Protein AF-A0A9W7YP38-F1 (afdb_monomer)

Structure (mmCIF, N/CA/C/O backbone):
data_AF-A0A9W7YP38-F1
#
_entry.id   AF-A0A9W7YP38-F1
#
loop_
_atom_site.group_PDB
_atom_site.id
_atom_site.type_symbol
_atom_site.label_atom_id
_atom_site.label_alt_id
_atom_site.label_comp_id
_atom_site.label_asym_id
_atom_site.label_entity_id
_atom_site.label_seq_id
_atom_site.pdbx_PDB_ins_code
_atom_site.Cartn_x
_atom_site.Cartn_y
_atom_site.Cartn_z
_atom_site.occupancy
_atom_site.B_iso_or_equiv
_atom_site.auth_seq_id
_atom_site.auth_comp_id
_atom_site.auth_asym_id
_atom_site.auth_atom_id
_atom_site.pdbx_PDB_model_num
ATOM 1 N N . MET A 1 1 ? -0.017 17.697 -4.644 1.00 53.50 1 MET A N 1
ATOM 2 C CA . MET A 1 1 ? 0.127 16.715 -3.541 1.00 53.50 1 MET A CA 1
ATOM 3 C C . MET A 1 1 ? 1.544 16.811 -2.995 1.00 53.50 1 MET A C 1
ATOM 5 O O . MET A 1 1 ? 2.458 16.957 -3.793 1.00 53.50 1 MET A O 1
ATOM 9 N N . SER A 1 2 ? 1.727 16.790 -1.671 1.00 65.62 2 SER A N 1
ATOM 10 C CA . SER A 1 2 ? 3.058 16.851 -1.047 1.00 65.62 2 SER A CA 1
ATOM 11 C C . SER A 1 2 ? 3.783 15.511 -1.181 1.00 65.62 2 SER A C 1
ATOM 13 O O . SER A 1 2 ? 3.231 14.495 -0.760 1.00 65.62 2 SER A O 1
ATOM 15 N N . VAL A 1 3 ? 5.005 15.527 -1.729 1.00 67.31 3 VAL A N 1
ATOM 16 C CA . VAL A 1 3 ? 5.912 14.358 -1.791 1.00 67.31 3 VAL A CA 1
ATOM 17 C C . VAL A 1 3 ? 6.633 14.126 -0.457 1.00 67.31 3 VAL A C 1
ATOM 19 O O . VAL A 1 3 ? 7.186 13.055 -0.196 1.00 67.31 3 VAL A O 1
ATOM 22 N N . PHE A 1 4 ? 6.613 15.135 0.416 1.00 81.75 4 PHE A N 1
ATOM 23 C CA . PHE A 1 4 ? 7.343 15.103 1.669 1.00 81.75 4 PHE A CA 1
ATOM 24 C C . PHE A 1 4 ? 6.713 14.117 2.662 1.00 81.75 4 PHE A C 1
ATOM 26 O O . PHE A 1 4 ? 5.484 14.115 2.823 1.00 81.75 4 PHE A O 1
ATOM 33 N N . PRO A 1 5 ? 7.542 13.303 3.341 1.00 87.81 5 PRO A N 1
ATOM 34 C CA . PRO A 1 5 ? 7.073 12.427 4.400 1.00 87.81 5 PRO A CA 1
ATOM 35 C C . PRO A 1 5 ? 6.420 13.229 5.532 1.00 87.81 5 PRO A C 1
ATOM 37 O O . PRO A 1 5 ? 6.928 14.267 5.955 1.00 87.81 5 PRO A O 1
ATOM 40 N N . GLN A 1 6 ? 5.305 12.725 6.044 1.00 92.50 6 GLN A N 1
ATOM 41 C CA .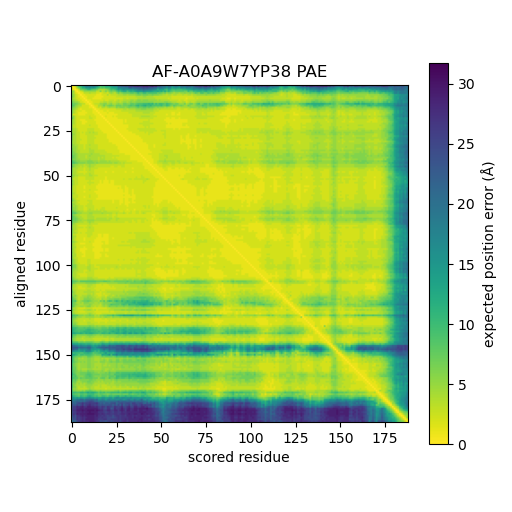 GLN A 1 6 ? 4.600 13.240 7.212 1.00 92.50 6 GLN A CA 1
ATOM 42 C C . GLN A 1 6 ? 4.423 12.129 8.248 1.00 92.50 6 GLN A C 1
ATOM 44 O O . GLN A 1 6 ? 4.306 10.962 7.867 1.00 92.50 6 GLN A O 1
ATOM 49 N N . PRO A 1 7 ? 4.368 12.454 9.551 1.00 93.88 7 PRO A N 1
ATOM 50 C CA . PRO A 1 7 ? 4.126 11.453 10.579 1.00 93.88 7 PRO A CA 1
ATOM 51 C C . PRO A 1 7 ? 2.742 10.812 10.394 1.00 93.88 7 PRO A C 1
ATOM 53 O O . PRO A 1 7 ? 1.713 11.494 10.408 1.00 93.88 7 PRO A O 1
ATOM 56 N N . TYR A 1 8 ? 2.713 9.485 10.252 1.00 95.06 8 TYR A N 1
ATOM 57 C CA . TYR A 1 8 ? 1.471 8.707 10.222 1.00 95.06 8 TYR A CA 1
ATOM 58 C C . TYR A 1 8 ? 0.753 8.793 11.576 1.00 95.06 8 TYR A C 1
ATOM 60 O O . TYR A 1 8 ? -0.428 9.137 11.641 1.00 95.06 8 TYR A O 1
ATOM 68 N N . ILE A 1 9 ? 1.505 8.569 12.658 1.00 92.31 9 ILE A N 1
ATOM 69 C CA . ILE A 1 9 ? 1.085 8.789 14.044 1.00 92.31 9 ILE A CA 1
ATOM 70 C C . ILE A 1 9 ? 1.857 10.008 14.575 1.00 92.31 9 ILE A C 1
ATOM 72 O O . ILE A 1 9 ? 3.092 9.987 14.539 1.00 92.31 9 ILE A O 1
ATOM 76 N N . PRO A 1 10 ? 1.181 11.064 15.070 1.00 88.69 10 PRO A N 1
ATOM 77 C CA . PRO A 1 10 ? 1.857 12.223 15.648 1.00 88.69 10 PRO A CA 1
ATOM 78 C C . PRO A 1 10 ? 2.849 11.822 16.749 1.00 88.69 10 PRO A C 1
ATOM 80 O O . PRO A 1 10 ? 2.502 11.077 17.663 1.00 88.69 10 PRO A O 1
ATOM 83 N N . GLY A 1 11 ? 4.090 12.306 16.655 1.00 86.62 11 GLY A N 1
ATOM 84 C CA . GLY A 1 11 ? 5.155 12.016 17.624 1.00 86.62 11 GLY A CA 1
ATOM 85 C C . GLY A 1 11 ? 5.850 10.656 17.463 1.00 86.62 11 GLY A C 1
ATOM 86 O O . GLY A 1 11 ? 6.801 10.388 18.193 1.00 86.62 11 GLY A O 1
ATOM 87 N N . ALA A 1 12 ? 5.429 9.813 16.516 1.00 91.00 12 ALA A N 1
ATOM 88 C CA . ALA A 1 12 ? 6.110 8.560 16.191 1.00 91.00 12 ALA A CA 1
ATOM 89 C C . ALA A 1 12 ? 7.092 8.728 15.018 1.00 91.00 12 ALA A C 1
ATOM 91 O O . ALA A 1 12 ? 6.967 9.635 14.199 1.00 91.00 12 ALA A O 1
ATOM 92 N N . SER A 1 13 ? 8.040 7.796 14.889 1.00 92.44 13 SER A N 1
ATOM 93 C CA . SER A 1 13 ? 8.989 7.739 13.765 1.00 92.44 13 SER A CA 1
ATOM 94 C C . SER A 1 13 ? 8.397 7.153 12.476 1.00 92.44 13 SER A C 1
ATOM 96 O O . SER A 1 13 ? 9.081 7.090 11.457 1.00 92.44 13 SER A O 1
ATOM 98 N N . THR A 1 14 ? 7.131 6.734 12.486 1.00 94.19 14 THR A N 1
ATOM 99 C CA . THR A 1 14 ? 6.425 6.226 11.303 1.00 94.19 14 THR A CA 1
ATOM 100 C C . THR A 1 14 ? 6.041 7.380 10.384 1.00 94.19 14 THR A C 1
ATOM 102 O O . THR A 1 14 ? 5.170 8.175 10.746 1.00 94.19 14 THR A O 1
ATOM 105 N N . HIS A 1 15 ? 6.639 7.448 9.198 1.00 95.19 15 HIS A N 1
ATOM 106 C CA . HIS A 1 15 ? 6.349 8.486 8.211 1.00 95.19 15 HIS A CA 1
ATOM 107 C C . HIS A 1 15 ? 5.751 7.894 6.937 1.00 95.19 15 HIS A C 1
ATOM 109 O O . HIS A 1 15 ? 6.110 6.792 6.528 1.00 95.19 15 HIS A O 1
ATOM 115 N N . VAL A 1 16 ? 4.845 8.640 6.311 1.00 96.25 16 VAL A N 1
ATOM 116 C CA . VAL A 1 16 ? 4.152 8.280 5.068 1.00 96.25 16 VAL A CA 1
ATOM 117 C C . VAL A 1 16 ? 4.086 9.469 4.123 1.00 96.25 16 VAL A C 1
ATOM 119 O O . VAL A 1 16 ? 4.247 10.614 4.539 1.00 96.25 16 VAL A O 1
ATOM 122 N N . HIS A 1 17 ? 3.823 9.211 2.849 1.00 95.81 17 HIS A N 1
ATOM 123 C CA . HIS A 1 17 ? 3.665 10.254 1.847 1.00 95.81 17 HIS A CA 1
ATOM 124 C C . HIS A 1 17 ? 2.464 11.151 2.175 1.00 95.81 17 HIS A C 1
ATOM 126 O O . HIS A 1 17 ? 1.315 10.695 2.156 1.00 95.81 17 HIS A O 1
ATOM 132 N N . GLY A 1 18 ? 2.723 12.436 2.451 1.00 94.25 18 GLY A N 1
ATOM 133 C CA . GLY A 1 18 ? 1.710 13.375 2.944 1.00 94.25 18 GLY A CA 1
ATOM 134 C C . GLY A 1 18 ? 0.488 13.473 2.033 1.00 94.25 18 GLY A C 1
ATOM 135 O O . GLY A 1 18 ? -0.638 13.374 2.501 1.00 94.25 18 GLY A O 1
ATOM 136 N N . GLY A 1 19 ? 0.689 13.526 0.711 1.00 94.38 19 GLY A N 1
ATOM 137 C CA . GLY A 1 19 ? -0.432 13.575 -0.232 1.00 94.38 19 GLY A CA 1
ATOM 138 C C . GLY A 1 19 ? -1.359 12.352 -0.194 1.00 94.38 19 GLY A C 1
ATOM 139 O O . GLY A 1 19 ? -2.553 12.506 -0.427 1.00 94.38 19 GLY A O 1
ATOM 140 N N . PHE A 1 20 ? -0.838 11.156 0.111 1.00 96.50 20 PHE A N 1
ATOM 141 C CA . PHE A 1 20 ? -1.679 9.955 0.222 1.00 96.50 20 PHE A CA 1
ATOM 142 C C . PHE A 1 20 ? -2.402 9.939 1.570 1.00 96.50 20 PHE A C 1
ATOM 144 O O . PHE A 1 20 ? -3.577 9.589 1.643 1.00 96.50 20 PHE A O 1
ATOM 151 N N . LEU A 1 21 ? -1.709 10.363 2.631 1.00 96.19 21 LEU A N 1
ATOM 152 C CA . LEU A 1 21 ? -2.280 10.477 3.967 1.00 96.19 21 LEU A CA 1
ATOM 153 C C . LEU A 1 21 ? -3.433 11.485 4.013 1.00 96.19 21 LEU A C 1
ATOM 155 O O . LEU A 1 21 ? -4.484 11.170 4.563 1.00 96.19 21 LEU A O 1
ATOM 159 N N . ASP A 1 22 ? -3.253 12.660 3.410 1.00 95.75 22 ASP A N 1
ATOM 160 C CA . ASP A 1 22 ? -4.279 13.703 3.331 1.00 95.75 22 ASP A CA 1
ATOM 161 C C . ASP A 1 22 ? -5.513 13.210 2.565 1.00 95.75 22 ASP A C 1
ATOM 163 O O . ASP A 1 22 ? -6.642 13.404 3.018 1.00 95.75 22 ASP A O 1
ATOM 167 N N . ALA A 1 23 ? -5.305 12.516 1.439 1.00 95.88 23 ALA A N 1
ATOM 168 C CA . ALA A 1 23 ? -6.391 11.951 0.642 1.00 95.88 23 ALA A CA 1
ATOM 169 C C . ALA A 1 23 ? -7.214 10.925 1.436 1.00 95.88 23 ALA A C 1
ATOM 171 O O . ALA A 1 23 ? -8.442 11.001 1.447 1.00 95.88 23 ALA A O 1
ATOM 172 N N . VAL A 1 24 ? -6.550 10.007 2.149 1.00 96.94 24 VAL A N 1
ATOM 173 C CA . VAL A 1 24 ? -7.228 9.008 2.988 1.00 96.94 24 VAL A CA 1
ATOM 174 C C . VAL A 1 24 ? -7.952 9.673 4.154 1.00 96.94 24 VAL A C 1
ATOM 1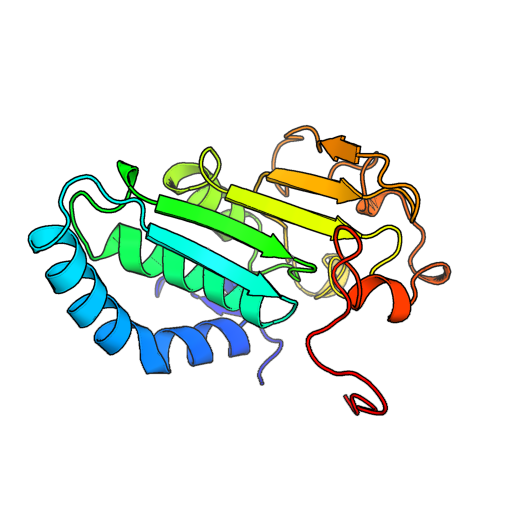76 O O . VAL A 1 24 ? -9.140 9.425 4.351 1.00 96.94 24 VAL A O 1
ATOM 179 N N . ARG A 1 25 ? -7.284 10.560 4.901 1.00 94.88 25 ARG A N 1
ATOM 180 C CA . ARG A 1 25 ? -7.888 11.261 6.047 1.00 94.88 25 ARG A CA 1
ATOM 181 C C . ARG A 1 25 ? -9.113 12.083 5.658 1.00 94.88 25 ARG A C 1
ATOM 183 O O . ARG A 1 25 ? -10.028 12.193 6.464 1.00 94.88 25 ARG A O 1
ATOM 190 N N . GLY A 1 26 ? -9.157 12.613 4.436 1.00 96.69 26 GLY A N 1
ATOM 191 C CA . GLY A 1 26 ? -10.305 13.362 3.929 1.00 96.69 26 GLY A CA 1
ATOM 192 C C . GLY A 1 26 ? -11.594 12.544 3.788 1.00 96.69 26 GLY A C 1
ATOM 193 O O . GLY A 1 26 ? -12.668 13.135 3.723 1.00 96.69 26 GLY A O 1
ATOM 194 N N . VAL A 1 27 ? -11.512 11.208 3.744 1.00 96.38 27 VAL A N 1
ATOM 195 C CA . VAL A 1 27 ? -12.679 10.333 3.521 1.00 96.38 27 VAL A CA 1
ATOM 196 C C . VAL A 1 27 ? -12.840 9.227 4.563 1.00 96.38 27 VAL A C 1
ATOM 198 O O . VAL A 1 27 ? -13.890 8.591 4.608 1.00 96.38 27 VAL A O 1
ATOM 201 N N . ILE A 1 28 ? -11.828 8.976 5.398 1.00 96.62 28 ILE A N 1
ATOM 202 C CA . ILE A 1 28 ? -11.758 7.757 6.213 1.00 96.62 28 ILE A CA 1
ATOM 203 C C . ILE A 1 28 ? -12.916 7.602 7.201 1.00 96.62 28 ILE A C 1
ATOM 205 O O . ILE A 1 28 ? -13.389 6.487 7.384 1.00 96.62 28 ILE A O 1
ATOM 209 N N . ASP A 1 29 ? -13.422 8.696 7.773 1.00 97.62 29 ASP A N 1
ATOM 210 C CA . ASP A 1 29 ? -14.537 8.646 8.726 1.00 97.62 29 ASP A CA 1
ATOM 211 C C . ASP A 1 29 ? -15.852 8.232 8.034 1.00 97.62 29 ASP A C 1
ATOM 213 O O . ASP A 1 29 ? -16.638 7.461 8.584 1.00 97.62 29 ASP A O 1
ATOM 217 N N . LEU A 1 30 ? -16.063 8.671 6.786 1.00 97.62 30 LEU A N 1
ATOM 218 C CA . LEU A 1 30 ? -17.202 8.238 5.970 1.00 97.62 30 LEU A CA 1
ATOM 219 C C . LEU A 1 30 ? -17.083 6.751 5.610 1.00 97.62 30 LEU A C 1
ATOM 221 O O . LEU A 1 30 ? -18.064 6.011 5.689 1.00 97.62 30 LEU A O 1
ATOM 225 N N . VAL A 1 31 ? -15.881 6.301 5.235 1.00 97.12 31 VAL A N 1
ATOM 226 C CA . VAL A 1 31 ? -15.637 4.883 4.936 1.00 97.12 31 VAL A CA 1
ATOM 227 C C . VAL A 1 31 ? -15.837 4.033 6.193 1.00 97.12 31 VAL A C 1
ATOM 229 O O . VAL A 1 31 ? -16.485 2.993 6.107 1.00 97.12 31 VAL A O 1
ATOM 232 N N . GLN A 1 32 ? -15.351 4.483 7.355 1.00 97.44 32 GLN A N 1
ATOM 233 C CA . GLN A 1 32 ? -15.539 3.806 8.639 1.00 97.44 32 GLN A CA 1
ATOM 234 C C . GLN A 1 32 ? -17.022 3.572 8.924 1.00 97.44 32 GLN A C 1
ATOM 236 O O . GLN A 1 32 ? -17.419 2.428 9.134 1.00 97.44 32 GLN A O 1
ATOM 241 N N . HIS A 1 33 ? -17.833 4.632 8.856 1.00 97.38 33 HIS A N 1
ATOM 242 C CA . HIS A 1 33 ? -19.269 4.558 9.113 1.00 97.38 33 HIS A CA 1
ATOM 243 C C . HIS A 1 33 ? -19.958 3.485 8.253 1.00 97.38 33 HIS A C 1
ATOM 245 O O . HIS A 1 33 ? -20.709 2.652 8.759 1.00 97.38 33 HIS A O 1
ATOM 251 N N . HIS A 1 34 ? -19.670 3.453 6.948 1.00 97.06 34 HIS A N 1
ATOM 252 C CA . HIS A 1 34 ? -20.265 2.459 6.054 1.00 97.06 34 H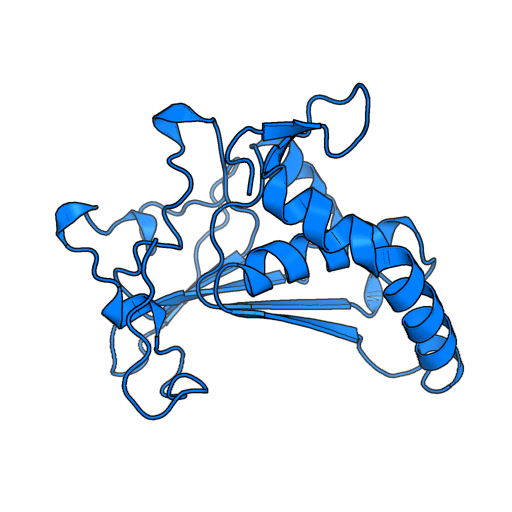IS A CA 1
ATOM 253 C C . HIS A 1 34 ? -19.725 1.044 6.275 1.00 97.06 34 HIS A C 1
ATOM 255 O O . HIS A 1 34 ? -20.492 0.087 6.190 1.00 97.06 34 HIS A O 1
ATOM 261 N N . VAL A 1 35 ? -18.432 0.893 6.569 1.00 96.56 35 VAL A N 1
ATOM 262 C CA . VAL A 1 35 ? -17.833 -0.418 6.851 1.00 96.56 35 VAL A CA 1
ATOM 263 C C . VAL A 1 35 ? -18.432 -1.025 8.116 1.00 96.56 35 VAL A C 1
ATOM 265 O O . VAL A 1 35 ? -18.785 -2.199 8.093 1.00 96.56 35 VAL A O 1
ATOM 268 N N . GLU A 1 36 ? -18.616 -0.245 9.181 1.00 95.69 36 GLU A N 1
ATOM 269 C CA . GLU A 1 36 ? -19.246 -0.714 10.423 1.00 95.69 36 GLU A CA 1
ATOM 270 C C . GLU A 1 36 ? -20.680 -1.211 10.182 1.00 95.69 36 GLU A C 1
ATOM 272 O O . GLU A 1 36 ? -21.036 -2.309 10.617 1.00 95.69 36 GLU A O 1
ATOM 277 N N . HIS A 1 37 ? -21.479 -0.461 9.414 1.00 96.31 37 HIS A N 1
ATOM 278 C CA . HIS A 1 37 ? -22.828 -0.886 9.032 1.00 96.31 37 HIS A CA 1
ATOM 279 C C . HIS A 1 37 ? -22.821 -2.178 8.204 1.00 96.31 37 HIS A C 1
ATOM 281 O O . HIS A 1 37 ? -23.501 -3.142 8.551 1.00 96.31 37 HIS A O 1
ATOM 287 N N . LEU A 1 38 ? -21.996 -2.245 7.155 1.00 96.12 38 LEU A N 1
ATOM 288 C CA . LEU A 1 38 ? -21.909 -3.428 6.296 1.00 96.12 38 LEU A CA 1
ATOM 289 C C . LEU A 1 38 ? -21.362 -4.654 7.039 1.00 96.12 38 LEU A C 1
ATOM 291 O O . LEU A 1 38 ? -21.759 -5.778 6.744 1.00 96.12 38 LEU A O 1
ATOM 295 N N . MET A 1 39 ? -20.476 -4.466 8.018 1.00 94.12 39 MET A N 1
ATOM 296 C CA . MET A 1 39 ? -19.977 -5.559 8.852 1.00 94.12 39 MET A CA 1
ATOM 297 C C . MET A 1 39 ? -21.062 -6.167 9.741 1.00 94.12 39 MET A C 1
ATOM 299 O O . MET A 1 39 ? -20.977 -7.367 10.016 1.00 94.12 39 MET A O 1
ATOM 303 N N . SER A 1 40 ? -22.035 -5.360 10.178 1.00 94.38 40 SER A N 1
ATOM 304 C CA . SER A 1 40 ? -23.213 -5.808 10.928 1.00 94.38 40 SER A CA 1
ATOM 305 C C . SER A 1 40 ? -24.216 -6.525 10.023 1.00 94.38 40 SER A C 1
ATOM 307 O O . SER A 1 40 ? -24.707 -7.591 10.384 1.00 94.38 40 SER A O 1
ATOM 309 N N . ASP A 1 41 ? -24.496 -5.968 8.843 1.00 97.50 41 ASP A N 1
ATOM 310 C CA . ASP A 1 41 ? -25.475 -6.531 7.904 1.00 97.50 41 ASP A CA 1
ATOM 311 C C . ASP A 1 41 ? -24.980 -7.829 7.249 1.00 97.50 41 ASP A C 1
ATOM 313 O O . ASP A 1 41 ? -25.765 -8.731 6.955 1.00 97.50 41 ASP A O 1
ATOM 317 N N . TYR A 1 42 ? -23.664 -7.943 7.046 1.00 96.62 42 TYR A N 1
ATOM 318 C CA . TYR A 1 42 ? -23.022 -9.070 6.377 1.00 96.62 42 TYR A CA 1
ATOM 319 C C . TYR A 1 42 ? -21.878 -9.629 7.238 1.00 96.62 42 TYR A C 1
ATOM 321 O O . TYR A 1 42 ? -20.708 -9.426 6.906 1.00 96.62 42 TYR A O 1
ATOM 329 N N . PRO A 1 43 ? -22.160 -10.334 8.349 1.00 93.81 43 PRO A N 1
ATOM 330 C CA . PRO A 1 43 ? -21.146 -10.752 9.325 1.00 93.81 43 PRO A CA 1
ATOM 331 C C . PRO A 1 43 ? -20.084 -11.715 8.768 1.00 93.81 43 PRO A C 1
ATOM 333 O O . PRO A 1 43 ? -18.953 -11.713 9.250 1.00 93.81 43 PRO A O 1
ATOM 336 N N . ASP A 1 44 ? -20.403 -12.467 7.715 1.00 94.88 44 ASP A N 1
ATOM 337 C CA . ASP A 1 44 ? -19.494 -13.455 7.114 1.00 94.88 44 ASP A CA 1
ATOM 338 C C . ASP A 1 44 ? -18.664 -12.898 5.944 1.00 94.88 44 ASP A C 1
ATOM 340 O O . ASP A 1 44 ? -17.839 -13.600 5.358 1.00 94.88 44 ASP A O 1
ATOM 344 N N . TYR A 1 45 ? -18.884 -11.637 5.560 1.00 95.88 45 TYR A N 1
ATOM 345 C CA . TYR A 1 45 ? -18.256 -11.070 4.368 1.00 95.88 45 TYR A CA 1
ATOM 346 C C . TYR A 1 45 ? -16.847 -10.554 4.660 1.00 95.88 45 TYR A C 1
ATOM 348 O O . TYR A 1 45 ? -16.546 -10.043 5.745 1.00 95.88 45 TYR A O 1
ATOM 356 N N . MET A 1 46 ? -15.990 -10.644 3.647 1.00 96.12 46 MET A N 1
ATOM 357 C CA . MET A 1 46 ? -14.658 -10.046 3.651 1.00 96.12 46 MET A CA 1
ATOM 358 C C . MET A 1 46 ? -14.714 -8.612 3.122 1.00 96.12 46 MET A C 1
ATOM 360 O O . MET A 1 46 ? -15.399 -8.333 2.140 1.00 96.12 46 MET A O 1
ATOM 364 N N . VAL A 1 47 ? -13.930 -7.722 3.725 1.00 96.69 47 VAL A N 1
ATOM 365 C CA . VAL A 1 47 ? -13.704 -6.359 3.237 1.00 96.69 47 VAL A CA 1
ATOM 366 C C . VAL A 1 47 ? -12.405 -6.345 2.438 1.00 96.69 47 VAL A C 1
ATOM 368 O O . VAL A 1 47 ? -11.323 -6.610 2.971 1.00 96.69 47 VAL A O 1
ATOM 371 N N . ILE A 1 48 ? -12.510 -6.061 1.141 1.00 97.44 48 ILE A N 1
ATOM 372 C CA . ILE A 1 48 ? -11.359 -5.997 0.239 1.00 97.44 48 ILE A CA 1
ATOM 373 C C . ILE A 1 48 ? -11.014 -4.535 -0.023 1.00 97.44 48 ILE A C 1
ATOM 375 O O . ILE A 1 48 ? -11.818 -3.787 -0.572 1.00 97.44 48 ILE A O 1
ATOM 379 N N . PHE A 1 49 ? -9.790 -4.154 0.325 1.00 97.81 49 PHE A N 1
ATOM 380 C CA . PHE A 1 49 ? -9.200 -2.887 -0.084 1.00 97.81 49 PHE A CA 1
ATOM 381 C C . PHE A 1 49 ? -8.417 -3.112 -1.364 1.00 97.81 49 PHE A C 1
ATOM 383 O O . PHE A 1 49 ? -7.537 -3.974 -1.426 1.00 97.81 49 PHE A O 1
ATOM 390 N N . THR A 1 50 ? -8.730 -2.333 -2.391 1.00 97.62 50 THR A N 1
ATOM 391 C CA . THR A 1 50 ? -8.033 -2.417 -3.666 1.00 97.62 50 THR A CA 1
ATOM 392 C C . THR A 1 50 ? -7.893 -1.054 -4.312 1.00 97.62 50 THR A C 1
ATOM 394 O O . THR A 1 50 ? -8.619 -0.117 -3.989 1.00 97.62 50 THR A O 1
ATOM 397 N N . GLY A 1 51 ? -6.922 -0.945 -5.207 1.00 95.44 51 GLY A N 1
ATOM 398 C CA . GLY A 1 51 ? -6.656 0.270 -5.945 1.00 95.44 51 GLY A CA 1
ATOM 399 C C . GLY A 1 51 ? -5.459 0.107 -6.866 1.00 95.44 51 GLY A C 1
ATOM 400 O O . GLY A 1 51 ? -4.546 -0.684 -6.608 1.00 95.44 51 GLY A O 1
ATOM 401 N N . HIS A 1 52 ? -5.477 0.884 -7.941 1.00 95.12 52 HIS A N 1
ATOM 402 C CA . HIS A 1 52 ? -4.390 0.994 -8.903 1.00 95.12 52 HIS A CA 1
ATOM 403 C C . HIS A 1 52 ? -3.600 2.282 -8.665 1.00 95.12 52 HIS A C 1
ATOM 405 O O . HIS A 1 52 ? -4.174 3.299 -8.266 1.00 95.12 52 HIS A O 1
ATOM 411 N N . SER A 1 53 ? -2.288 2.254 -8.907 1.00 95.00 53 SER A N 1
ATOM 412 C CA . SER A 1 53 ? -1.425 3.436 -8.843 1.00 95.00 53 SER A CA 1
ATOM 413 C C . SER A 1 53 ? -1.499 4.129 -7.476 1.00 95.00 53 SER A C 1
ATOM 415 O O . SER A 1 53 ? -1.425 3.479 -6.428 1.00 95.00 53 SER A O 1
ATOM 417 N N . LYS A 1 54 ? -1.705 5.451 -7.470 1.00 95.00 54 LYS A N 1
ATOM 418 C CA . LYS A 1 54 ? -2.036 6.261 -6.291 1.00 95.00 54 LYS A CA 1
ATOM 419 C C . LYS A 1 54 ? -3.145 5.630 -5.439 1.00 95.00 54 LYS A C 1
ATOM 421 O O . LYS A 1 54 ? -3.010 5.565 -4.221 1.00 95.00 54 LYS A O 1
ATOM 426 N N . GLY A 1 55 ? -4.201 5.115 -6.070 1.00 96.88 55 GLY A N 1
ATOM 427 C CA . GLY A 1 55 ? -5.301 4.444 -5.378 1.00 96.88 55 GLY A CA 1
ATOM 428 C C . GLY A 1 55 ? -4.850 3.181 -4.641 1.00 96.88 55 GLY A C 1
ATOM 429 O O . GLY A 1 55 ? -5.399 2.853 -3.598 1.00 96.88 55 GLY A O 1
ATOM 430 N N . GLY A 1 56 ? -3.804 2.501 -5.118 1.00 97.50 56 GLY A N 1
ATOM 431 C CA . GLY A 1 56 ? -3.172 1.402 -4.390 1.00 97.50 56 GLY A CA 1
ATOM 432 C C . GLY A 1 56 ? -2.530 1.877 -3.085 1.00 97.50 56 GLY A C 1
ATOM 433 O O . GLY A 1 56 ? -2.728 1.266 -2.037 1.00 97.50 56 GLY A O 1
ATOM 434 N N . ALA A 1 57 ? -1.793 2.990 -3.108 1.00 97.75 57 ALA A N 1
ATOM 435 C CA . ALA A 1 57 ? -1.209 3.579 -1.898 1.00 97.75 57 ALA A CA 1
ATOM 436 C C . ALA A 1 57 ? -2.284 4.021 -0.890 1.00 97.75 57 ALA A C 1
ATOM 438 O O . ALA A 1 57 ? -2.187 3.705 0.297 1.00 97.75 57 ALA A O 1
ATOM 439 N N . GLU A 1 58 ? -3.337 4.680 -1.377 1.00 98.19 58 GLU A N 1
ATOM 440 C CA . GLU A 1 58 ? -4.492 5.096 -0.574 1.00 98.19 58 GLU A CA 1
ATOM 441 C C . GLU A 1 58 ? -5.242 3.888 0.013 1.00 98.19 58 GLU A C 1
ATOM 443 O O . GLU A 1 58 ? -5.586 3.902 1.192 1.00 98.19 58 GLU A O 1
ATOM 448 N N . ALA A 1 59 ? -5.417 2.806 -0.753 1.00 98.31 59 ALA A N 1
ATOM 449 C CA . ALA A 1 59 ? -6.063 1.581 -0.287 1.00 98.31 59 ALA A CA 1
ATOM 450 C C . ALA A 1 59 ? -5.293 0.912 0.861 1.00 98.31 59 ALA A C 1
ATOM 452 O O . ALA A 1 59 ? -5.905 0.490 1.841 1.00 98.31 59 ALA A O 1
ATOM 453 N N . ALA A 1 60 ? -3.959 0.840 0.787 1.00 98.00 60 ALA A N 1
ATOM 454 C CA . ALA A 1 60 ? -3.167 0.296 1.889 1.00 98.00 60 ALA A CA 1
ATOM 455 C C . ALA A 1 60 ? -3.242 1.182 3.139 1.00 98.00 60 ALA A C 1
ATOM 457 O O . ALA A 1 60 ? -3.484 0.668 4.232 1.00 98.00 60 ALA A O 1
ATOM 458 N N . LEU A 1 61 ? -3.093 2.502 2.994 1.00 98.06 61 LEU A N 1
ATOM 459 C CA . LEU A 1 61 ? -3.233 3.429 4.122 1.00 98.06 61 LEU A CA 1
ATOM 460 C C . LEU A 1 61 ? -4.621 3.345 4.759 1.00 98.06 61 LEU A C 1
ATOM 462 O O . LEU A 1 61 ? -4.715 3.210 5.976 1.00 98.06 61 LEU A O 1
ATOM 466 N N . GLY A 1 62 ? -5.681 3.365 3.951 1.00 98.06 62 GLY A N 1
ATOM 467 C CA . GLY A 1 62 ? -7.060 3.253 4.419 1.00 98.06 62 GLY A CA 1
ATOM 468 C C . GLY A 1 62 ? -7.334 1.930 5.132 1.00 98.06 62 GLY A C 1
ATOM 469 O O . GLY A 1 62 ? -7.968 1.929 6.184 1.00 98.06 62 GLY A O 1
ATOM 470 N N . ALA A 1 63 ? -6.796 0.816 4.623 1.00 98.19 63 ALA A N 1
ATOM 471 C CA . ALA A 1 63 ? -6.913 -0.486 5.276 1.00 98.19 63 ALA A CA 1
ATOM 472 C C . ALA A 1 63 ? -6.269 -0.485 6.669 1.00 98.19 63 ALA A C 1
ATOM 474 O O . ALA A 1 63 ? -6.873 -0.964 7.629 1.00 98.19 63 ALA A O 1
ATOM 475 N N . LEU A 1 64 ? -5.051 0.059 6.794 1.00 97.81 64 LEU A N 1
ATOM 476 C CA . LEU A 1 64 ? -4.370 0.148 8.086 1.00 97.81 64 LEU A CA 1
ATOM 477 C C . LEU A 1 64 ? -5.116 1.080 9.047 1.00 97.81 64 LEU A C 1
ATOM 479 O O . LEU A 1 64 ? -5.255 0.740 10.221 1.00 97.81 64 LEU A O 1
ATOM 483 N N . ASP A 1 65 ? -5.607 2.221 8.559 1.00 96.94 65 ASP A N 1
ATOM 484 C CA . ASP A 1 65 ? -6.324 3.189 9.388 1.00 96.94 65 ASP A CA 1
ATOM 485 C C . ASP A 1 65 ? -7.632 2.603 9.931 1.00 96.94 65 ASP A C 1
ATOM 487 O O . ASP A 1 65 ? -7.873 2.660 11.135 1.00 96.94 65 ASP A O 1
ATOM 491 N N . LEU A 1 66 ? -8.431 1.945 9.083 1.00 97.38 66 LEU A N 1
ATOM 492 C CA . LEU A 1 66 ? -9.686 1.325 9.512 1.00 97.38 66 LEU A CA 1
ATOM 493 C C . LEU A 1 66 ? -9.474 0.149 10.456 1.00 97.38 66 LEU A C 1
ATOM 495 O O . LEU A 1 66 ? -10.175 0.051 11.456 1.00 97.38 66 LEU A O 1
ATOM 499 N N . VAL A 1 67 ? -8.482 -0.709 10.212 1.00 97.06 67 VAL A N 1
ATOM 500 C CA . VAL A 1 67 ? -8.176 -1.827 11.123 1.00 97.06 67 VAL A CA 1
ATOM 501 C C . VAL A 1 67 ? -7.760 -1.352 12.517 1.00 97.06 67 VAL A C 1
ATOM 503 O O . VAL A 1 67 ? -7.948 -2.075 13.491 1.00 97.06 67 VAL A O 1
ATOM 506 N N . ARG A 1 68 ? -7.209 -0.140 12.636 1.00 94.94 68 ARG A N 1
ATOM 507 C CA . ARG A 1 68 ? -6.867 0.469 13.929 1.00 94.94 68 ARG A CA 1
ATOM 508 C C . ARG A 1 68 ? -8.050 1.155 14.619 1.00 94.94 68 ARG A C 1
ATOM 510 O O . ARG A 1 68 ? -7.924 1.469 15.799 1.00 94.94 68 ARG A O 1
ATOM 517 N N . ARG A 1 69 ? -9.141 1.427 13.897 1.00 95.12 69 ARG A N 1
ATOM 518 C CA . ARG A 1 69 ? -10.331 2.140 14.392 1.00 95.12 69 ARG A CA 1
ATOM 519 C C . ARG A 1 69 ? -11.525 1.222 14.646 1.00 95.12 69 ARG A C 1
ATOM 521 O O . ARG A 1 69 ? -12.317 1.518 15.531 1.00 95.12 69 ARG A O 1
ATOM 528 N N . VAL A 1 70 ? -11.652 0.143 13.872 1.00 95.75 70 VAL A N 1
ATOM 529 C CA . VAL A 1 70 ? -12.812 -0.755 13.871 1.00 95.75 70 VAL A CA 1
ATOM 530 C C . VAL A 1 70 ? -12.424 -2.117 14.435 1.00 95.75 70 VAL A C 1
ATOM 532 O O . VAL A 1 70 ? -11.687 -2.890 13.810 1.00 95.75 70 VAL A O 1
ATOM 535 N N . ASP A 1 71 ? -12.958 -2.431 15.611 1.00 92.81 71 ASP A N 1
ATOM 536 C CA . ASP A 1 71 ? -12.737 -3.715 16.266 1.00 92.81 71 ASP A CA 1
ATOM 537 C C . ASP A 1 71 ? -13.296 -4.879 15.431 1.00 92.81 71 ASP A C 1
ATOM 539 O O . ASP A 1 71 ? -14.347 -4.793 14.796 1.00 92.81 71 ASP A O 1
ATOM 543 N N . GLY A 1 72 ? -12.564 -5.995 15.396 1.00 92.12 72 GLY A N 1
ATOM 544 C CA . GLY A 1 72 ? -12.956 -7.193 14.641 1.00 92.12 72 GLY A CA 1
ATOM 545 C C . GLY A 1 72 ? -12.783 -7.103 13.116 1.00 92.12 72 GLY A C 1
ATOM 546 O O . GLY A 1 72 ? -12.892 -8.123 12.436 1.00 92.12 72 GLY A O 1
ATOM 547 N N . LEU A 1 73 ? -12.445 -5.934 12.554 1.00 95.31 73 LEU A N 1
ATOM 548 C CA . LEU A 1 73 ? -12.241 -5.783 11.108 1.00 95.31 73 LEU A CA 1
ATOM 549 C C . LEU A 1 73 ? -10.978 -6.508 10.619 1.00 95.31 73 LEU A C 1
ATOM 551 O O . LEU A 1 73 ? -10.979 -7.088 9.535 1.00 95.31 73 LEU A O 1
ATOM 555 N N . ARG A 1 74 ? -9.901 -6.520 11.417 1.00 95.56 74 ARG A N 1
ATOM 556 C CA . ARG A 1 74 ? -8.577 -7.038 11.018 1.00 95.56 74 ARG A CA 1
ATOM 557 C C . ARG A 1 74 ? -8.621 -8.417 10.363 1.00 95.56 74 ARG A C 1
ATOM 559 O O . ARG A 1 74 ? -7.966 -8.642 9.346 1.00 95.56 74 ARG A O 1
ATOM 566 N N . ASP A 1 75 ? -9.368 -9.353 10.935 1.00 93.94 75 ASP A N 1
ATOM 567 C CA . ASP A 1 75 ? -9.419 -10.736 10.448 1.00 93.94 75 ASP A CA 1
ATOM 568 C C . ASP A 1 75 ? -10.239 -10.887 9.165 1.00 93.94 75 ASP A C 1
ATOM 570 O O . ASP A 1 75 ? -10.009 -11.811 8.379 1.00 93.94 75 ASP A O 1
ATOM 574 N N . ARG A 1 76 ? -11.094 -9.900 8.896 1.00 94.94 76 ARG A N 1
ATOM 575 C CA . ARG A 1 76 ? -11.996 -9.817 7.750 1.00 94.94 76 ARG A CA 1
ATOM 576 C C . ARG A 1 76 ? -11.444 -8.966 6.604 1.00 94.94 76 ARG A C 1
ATOM 578 O O . ARG A 1 76 ? -12.136 -8.771 5.612 1.00 94.94 76 ARG A O 1
ATOM 585 N N . VAL A 1 77 ? -10.202 -8.485 6.698 1.00 96.44 77 VAL A N 1
ATOM 586 C CA . VAL A 1 77 ? -9.579 -7.642 5.666 1.00 96.44 77 VAL A CA 1
ATOM 587 C C . VAL A 1 77 ? -8.685 -8.437 4.722 1.00 96.44 77 VAL A C 1
ATOM 589 O O . VAL A 1 77 ? -7.915 -9.311 5.137 1.00 96.44 77 VAL A O 1
ATOM 592 N N . ARG A 1 78 ? -8.747 -8.088 3.436 1.00 97.19 78 ARG A N 1
ATOM 593 C CA . ARG A 1 78 ? -7.704 -8.374 2.442 1.00 97.19 78 ARG A CA 1
ATOM 594 C C . ARG A 1 78 ? -7.343 -7.098 1.700 1.00 97.19 78 ARG A C 1
ATOM 596 O O . ARG A 1 78 ? -8.207 -6.262 1.456 1.00 97.19 78 ARG A O 1
ATOM 603 N N . VAL A 1 79 ? -6.078 -6.971 1.326 1.00 98.12 79 VAL A N 1
ATOM 604 C CA . VAL A 1 79 ? -5.576 -5.823 0.573 1.00 98.12 79 VAL A CA 1
ATOM 605 C C . VAL A 1 79 ? -4.906 -6.325 -0.701 1.00 98.12 79 VAL A C 1
ATOM 607 O O . VAL A 1 79 ? -3.978 -7.128 -0.637 1.00 98.12 79 VAL A O 1
ATOM 610 N N . TRP A 1 80 ? -5.390 -5.861 -1.849 1.00 96.88 80 TRP A N 1
ATOM 611 C CA . TRP A 1 80 ? -4.868 -6.205 -3.171 1.00 96.88 80 TRP A CA 1
ATOM 612 C C . TRP A 1 80 ? -4.646 -4.931 -3.968 1.00 96.88 80 TRP A C 1
ATOM 614 O O . TRP A 1 80 ? -5.607 -4.291 -4.388 1.00 96.88 80 TRP A O 1
ATOM 624 N N . THR A 1 81 ? -3.396 -4.538 -4.168 1.00 97.12 81 THR A N 1
ATOM 625 C CA . THR A 1 81 ? -3.058 -3.293 -4.874 1.00 97.12 81 THR A CA 1
ATOM 626 C C . THR A 1 81 ? -2.336 -3.582 -6.178 1.00 97.12 81 THR A C 1
ATOM 628 O O . THR A 1 81 ? -1.705 -4.624 -6.320 1.00 97.12 81 THR A O 1
ATOM 631 N N . PHE A 1 82 ? -2.422 -2.657 -7.131 1.00 95.50 82 PHE A N 1
ATOM 632 C CA . PHE A 1 82 ? -1.841 -2.805 -8.466 1.00 95.50 82 PHE A CA 1
ATOM 633 C C . PHE A 1 82 ? -0.984 -1.585 -8.787 1.00 95.50 82 PHE A C 1
ATOM 635 O O . PHE A 1 82 ? -1.471 -0.457 -8.717 1.00 95.50 82 PHE A O 1
ATOM 642 N N . GLY A 1 83 ? 0.301 -1.776 -9.087 1.00 95.00 83 GLY A N 1
ATOM 643 C CA . GLY A 1 83 ? 1.197 -0.650 -9.389 1.00 95.00 83 GLY A CA 1
ATOM 644 C C . GLY A 1 83 ? 1.360 0.334 -8.235 1.00 95.00 83 GLY A C 1
ATOM 645 O O . GLY A 1 83 ? 1.533 1.531 -8.452 1.00 95.00 83 GLY A O 1
ATOM 646 N N . GLN A 1 84 ? 1.221 -0.144 -6.999 1.00 96.75 84 GLN A N 1
ATOM 647 C CA . GLN A 1 84 ? 1.276 0.705 -5.817 1.00 96.75 84 GLN A CA 1
ATOM 648 C C . GLN A 1 84 ? 2.685 1.313 -5.654 1.00 96.75 84 GLN A C 1
ATOM 650 O O . GLN A 1 84 ? 3.654 0.550 -5.558 1.00 96.75 84 GLN A O 1
ATOM 655 N N . PRO A 1 85 ? 2.816 2.652 -5.554 1.00 96.38 85 PRO A N 1
ATOM 656 C CA . PRO A 1 85 ? 4.065 3.289 -5.148 1.00 96.38 85 PRO A CA 1
ATOM 657 C C . PRO A 1 85 ? 4.348 3.032 -3.662 1.00 96.38 85 PRO A C 1
ATOM 659 O O . PRO A 1 85 ? 3.448 2.713 -2.885 1.00 96.38 85 PRO A O 1
ATOM 662 N N . ARG A 1 86 ? 5.600 3.205 -3.237 1.00 95.62 86 ARG A N 1
ATOM 663 C CA . ARG A 1 86 ? 5.977 3.154 -1.821 1.00 95.62 86 ARG A CA 1
ATOM 664 C C . ARG A 1 86 ? 5.153 4.162 -1.019 1.00 95.62 86 ARG A C 1
ATOM 666 O O . ARG A 1 86 ? 4.935 5.297 -1.441 1.00 95.62 86 ARG A O 1
ATOM 673 N N . VAL A 1 87 ? 4.717 3.734 0.161 1.00 96.31 87 VAL A N 1
ATOM 674 C CA . VAL A 1 87 ? 3.742 4.477 0.973 1.00 96.31 87 VAL A CA 1
ATOM 675 C C . VAL A 1 87 ? 4.406 5.236 2.116 1.00 96.31 87 VAL A C 1
ATOM 677 O O . VAL A 1 87 ? 4.039 6.377 2.395 1.00 96.31 87 VAL A O 1
ATOM 680 N N . GLY A 1 88 ? 5.380 4.618 2.780 1.00 95.12 88 GLY A N 1
ATOM 681 C CA . GLY A 1 88 ? 6.034 5.187 3.953 1.00 95.12 88 GLY A CA 1
ATOM 682 C C . GLY A 1 88 ? 7.431 4.644 4.173 1.00 95.12 88 GLY A C 1
ATOM 683 O O . GLY A 1 88 ? 7.952 3.918 3.333 1.00 95.12 88 GLY A O 1
ATOM 684 N N . ASN A 1 89 ? 8.041 5.032 5.284 1.00 94.38 89 ASN A N 1
ATOM 685 C CA . ASN A 1 89 ? 9.385 4.603 5.649 1.00 94.38 89 ASN A CA 1
ATOM 686 C C . ASN A 1 89 ? 9.422 3.173 6.211 1.00 94.38 89 ASN A C 1
ATOM 688 O O . ASN A 1 89 ? 8.391 2.515 6.358 1.00 94.38 89 ASN A O 1
ATOM 692 N N . GLU A 1 90 ? 10.614 2.683 6.548 1.00 92.94 90 GLU A N 1
ATOM 693 C CA . GLU A 1 90 ? 10.798 1.334 7.100 1.00 92.94 90 GLU A CA 1
ATOM 694 C C . GLU A 1 90 ? 9.976 1.098 8.379 1.00 92.94 90 GLU A C 1
ATOM 696 O O . GLU A 1 90 ? 9.369 0.039 8.540 1.00 92.94 90 GLU A O 1
ATOM 701 N N . GLN A 1 91 ? 9.871 2.095 9.267 1.00 93.81 91 GLN A N 1
ATOM 702 C CA . GLN A 1 91 ? 9.070 1.962 10.491 1.00 93.81 91 GLN A CA 1
ATOM 703 C C . GLN A 1 91 ? 7.574 1.848 10.179 1.00 93.81 91 GLN A C 1
ATOM 705 O O . GLN A 1 91 ? 6.868 1.067 10.820 1.00 93.81 91 GLN A O 1
ATOM 710 N N . PHE A 1 92 ? 7.082 2.587 9.180 1.00 95.31 92 PHE A N 1
ATOM 711 C CA . PHE A 1 92 ? 5.719 2.416 8.690 1.00 95.31 92 PHE A CA 1
ATOM 712 C C . PHE A 1 92 ? 5.516 1.035 8.051 1.00 95.31 92 PHE A C 1
ATOM 714 O O . PHE A 1 92 ? 4.533 0.367 8.363 1.00 95.31 92 PHE A O 1
ATOM 721 N N . ALA A 1 93 ? 6.446 0.570 7.211 1.00 94.50 93 ALA A N 1
ATOM 722 C CA . ALA A 1 93 ? 6.366 -0.750 6.588 1.00 94.50 93 ALA A CA 1
ATOM 723 C C . ALA A 1 93 ? 6.339 -1.879 7.634 1.00 94.50 93 ALA A C 1
ATOM 725 O O . ALA A 1 93 ? 5.547 -2.814 7.515 1.00 94.50 93 ALA A O 1
ATOM 726 N N . ALA A 1 94 ? 7.138 -1.764 8.699 1.00 93.38 94 ALA A N 1
ATOM 727 C CA . ALA A 1 94 ? 7.132 -2.697 9.822 1.00 93.38 94 ALA A CA 1
ATOM 728 C C . ALA A 1 94 ? 5.787 -2.697 10.569 1.00 93.38 94 ALA A C 1
ATOM 730 O O . ALA A 1 94 ? 5.212 -3.765 10.794 1.00 93.38 94 ALA A O 1
ATOM 731 N N . LEU A 1 95 ? 5.250 -1.512 10.894 1.00 94.69 95 LEU A N 1
ATOM 732 C CA . LEU A 1 95 ? 3.924 -1.369 11.508 1.00 94.69 95 LEU A CA 1
ATOM 733 C C . LEU A 1 95 ? 2.831 -1.989 10.625 1.00 94.69 95 LEU A C 1
ATOM 735 O O . LEU A 1 95 ? 1.990 -2.748 11.111 1.00 94.69 95 LEU A O 1
ATOM 739 N N . TYR A 1 96 ? 2.854 -1.687 9.327 1.00 95.81 96 TYR A N 1
ATOM 740 C CA . TYR A 1 96 ? 1.905 -2.222 8.361 1.00 95.81 96 TYR A CA 1
ATOM 741 C C . TYR A 1 96 ? 1.981 -3.747 8.309 1.00 95.81 96 TYR A C 1
ATOM 743 O O . TYR A 1 96 ? 0.966 -4.425 8.446 1.00 95.81 96 TYR A O 1
ATOM 751 N N . ASN A 1 97 ? 3.185 -4.305 8.178 1.00 94.19 97 ASN A N 1
ATOM 752 C CA . ASN A 1 97 ? 3.398 -5.747 8.107 1.00 94.19 97 ASN A CA 1
ATOM 753 C C . ASN A 1 97 ? 2.915 -6.469 9.365 1.00 94.19 97 ASN A C 1
ATOM 755 O O . ASN A 1 97 ? 2.291 -7.526 9.254 1.00 94.19 97 ASN A O 1
ATOM 759 N N . GLN A 1 98 ? 3.143 -5.886 10.546 1.00 93.69 98 GLN A N 1
ATOM 760 C CA . GLN A 1 98 ? 2.652 -6.432 11.809 1.00 93.69 98 GLN A CA 1
ATOM 761 C C . GLN A 1 98 ? 1.123 -6.563 11.814 1.00 93.69 98 GLN A C 1
ATOM 763 O O . GLN A 1 98 ? 0.593 -7.544 12.335 1.00 93.69 98 GLN A O 1
ATOM 768 N N . GLN A 1 99 ? 0.406 -5.594 11.241 1.00 95.00 99 GLN A N 1
ATOM 769 C CA . GLN A 1 99 ? -1.057 -5.562 11.247 1.00 95.00 99 GLN A CA 1
ATOM 770 C C . GLN A 1 99 ? -1.666 -6.356 10.084 1.00 95.00 99 GLN A C 1
ATOM 772 O O . GLN A 1 99 ? -2.540 -7.202 10.299 1.00 95.00 99 GLN A O 1
ATOM 777 N N . LEU A 1 100 ? -1.174 -6.123 8.869 1.00 96.12 100 LEU A N 1
ATOM 778 C CA . LEU A 1 100 ? -1.805 -6.499 7.604 1.00 96.12 100 LEU A CA 1
ATOM 779 C C . LEU A 1 100 ? -0.896 -7.277 6.644 1.00 96.12 100 LEU A C 1
ATOM 781 O O . LEU A 1 100 ? -1.377 -7.702 5.596 1.00 96.12 100 LEU A O 1
ATOM 785 N N . GLY A 1 101 ? 0.375 -7.522 6.976 1.00 93.56 101 GLY A N 1
ATOM 786 C CA . GLY A 1 101 ? 1.339 -8.142 6.053 1.00 93.56 101 GLY A CA 1
ATOM 787 C C . GLY A 1 101 ? 0.873 -9.488 5.489 1.00 93.56 101 GLY A C 1
ATOM 788 O O . GLY A 1 101 ? 0.887 -9.689 4.283 1.00 93.56 101 GLY A O 1
ATOM 789 N N . ALA A 1 102 ? 0.341 -10.374 6.338 1.00 93.19 102 ALA A N 1
ATOM 790 C CA . ALA A 1 102 ? -0.196 -11.678 5.918 1.00 93.19 102 ALA A CA 1
ATOM 791 C C . ALA A 1 102 ? -1.529 -11.602 5.138 1.00 93.19 102 ALA A C 1
ATOM 793 O O . ALA A 1 102 ? -2.082 -12.627 4.748 1.00 93.19 102 ALA A O 1
ATOM 794 N N . ARG A 1 103 ? -2.091 -10.400 4.973 1.00 95.38 103 ARG A N 1
ATOM 795 C CA . ARG A 1 103 ? -3.384 -10.129 4.323 1.00 95.38 103 ARG A CA 1
ATOM 796 C C . ARG A 1 103 ? -3.233 -9.232 3.092 1.00 95.38 103 ARG A C 1
ATOM 798 O O . ARG A 1 103 ? -4.252 -8.856 2.514 1.00 95.38 103 ARG A O 1
ATOM 805 N N . THR A 1 104 ? -2.001 -8.878 2.722 1.00 95.81 104 THR A N 1
ATOM 806 C CA . THR A 1 104 ? -1.710 -7.867 1.704 1.00 95.81 104 THR A CA 1
ATOM 807 C C . THR A 1 104 ? -0.874 -8.441 0.577 1.00 95.81 104 THR A C 1
ATOM 809 O O . THR A 1 104 ? 0.183 -9.020 0.813 1.00 95.81 104 THR A O 1
ATOM 812 N N . TYR A 1 105 ? -1.320 -8.203 -0.650 1.00 95.56 105 TYR A N 1
ATOM 813 C CA . TYR A 1 105 ? -0.587 -8.513 -1.867 1.00 95.56 105 TYR A CA 1
ATOM 814 C C . TYR A 1 105 ? -0.514 -7.264 -2.746 1.00 95.56 105 TYR A C 1
ATOM 816 O O . TYR A 1 105 ? -1.529 -6.641 -3.061 1.00 95.56 105 TYR A O 1
ATOM 824 N N . ARG A 1 106 ? 0.705 -6.890 -3.129 1.00 95.69 106 ARG A N 1
ATOM 825 C CA . ARG A 1 106 ? 0.998 -5.806 -4.064 1.00 95.69 106 ARG A CA 1
ATOM 826 C C . ARG A 1 106 ? 1.362 -6.420 -5.403 1.00 95.69 106 ARG A C 1
ATOM 828 O O . ARG A 1 106 ? 2.443 -6.986 -5.544 1.00 95.69 106 ARG A O 1
ATOM 835 N N . VAL A 1 107 ? 0.476 -6.308 -6.376 1.00 95.31 107 VAL A N 1
ATOM 836 C CA . VAL A 1 107 ? 0.720 -6.773 -7.736 1.00 95.31 107 VAL A CA 1
ATOM 837 C C . VAL A 1 107 ? 1.515 -5.707 -8.488 1.00 95.31 107 VAL A C 1
ATOM 839 O O . VAL A 1 107 ? 1.090 -4.554 -8.607 1.00 95.31 107 VAL A O 1
ATOM 842 N N . THR A 1 108 ? 2.691 -6.079 -8.979 1.00 94.25 108 THR A N 1
ATOM 843 C CA . THR A 1 108 ? 3.606 -5.205 -9.725 1.00 94.25 108 THR A CA 1
ATOM 844 C C . THR A 1 108 ? 3.805 -5.765 -11.130 1.00 94.25 108 THR A C 1
ATOM 846 O O . THR A 1 108 ? 3.654 -6.964 -11.346 1.00 94.25 108 THR A O 1
ATOM 849 N N . SER A 1 109 ? 4.096 -4.911 -12.111 1.00 92.00 109 SER A N 1
ATOM 850 C CA . SER A 1 109 ? 4.178 -5.310 -13.522 1.00 92.00 109 SER A CA 1
ATOM 851 C C . SER A 1 109 ? 5.547 -4.958 -14.078 1.00 92.00 109 SER A C 1
ATOM 853 O O . SER A 1 109 ? 5.950 -3.798 -14.009 1.00 92.00 109 SER A O 1
ATOM 855 N N . TYR A 1 110 ? 6.262 -5.972 -14.567 1.00 89.75 110 TYR A N 1
ATOM 856 C CA . TYR A 1 110 ? 7.578 -5.935 -15.205 1.00 89.75 110 TYR A CA 1
ATOM 857 C C . TYR A 1 110 ? 8.446 -4.752 -14.754 1.00 89.75 110 TYR A C 1
ATOM 859 O O . TYR A 1 110 ? 8.993 -4.770 -13.651 1.00 89.75 110 TYR A O 1
ATOM 867 N N . ALA A 1 111 ? 8.512 -3.710 -15.582 1.00 90.81 111 ALA A N 1
ATOM 868 C CA . ALA A 1 111 ? 9.335 -2.524 -15.410 1.00 90.81 111 ALA A CA 1
ATOM 869 C C . ALA A 1 111 ? 8.477 -1.273 -15.150 1.00 90.81 111 ALA A C 1
ATOM 871 O O . ALA A 1 111 ? 8.730 -0.203 -15.704 1.00 90.81 111 ALA A O 1
ATOM 872 N N . ASP A 1 112 ? 7.422 -1.397 -14.345 1.00 92.75 112 ASP A N 1
ATOM 873 C CA . ASP A 1 112 ? 6.604 -0.264 -13.919 1.00 92.75 112 ASP A CA 1
ATOM 874 C C . ASP A 1 112 ? 7.450 0.731 -13.087 1.00 92.75 112 ASP A C 1
ATOM 876 O O . ASP A 1 112 ? 8.002 0.360 -12.040 1.00 92.75 112 ASP A O 1
ATOM 880 N N . PRO A 1 113 ? 7.585 2.000 -13.523 1.00 93.19 113 PRO A N 1
ATOM 881 C CA . PRO A 1 113 ? 8.318 3.019 -12.778 1.00 93.19 113 PRO A CA 1
ATOM 882 C C . PRO A 1 113 ? 7.623 3.453 -11.486 1.00 93.19 113 PRO A C 1
ATOM 884 O O . PRO A 1 113 ? 8.310 3.852 -10.548 1.00 93.19 113 PRO A O 1
ATOM 887 N N . VAL A 1 114 ? 6.293 3.365 -11.391 1.00 94.00 114 VAL A N 1
ATOM 888 C CA . VAL A 1 114 ? 5.536 3.880 -10.238 1.00 94.00 114 VAL A CA 1
ATOM 889 C C . VAL A 1 114 ? 5.815 3.064 -8.981 1.00 94.00 114 VAL A C 1
ATOM 891 O O . VAL A 1 114 ? 5.976 3.635 -7.905 1.00 94.00 114 VAL A O 1
ATOM 894 N N . VAL A 1 115 ? 5.982 1.747 -9.114 1.00 93.31 115 VAL A N 1
ATOM 895 C CA . VAL A 1 115 ? 6.360 0.860 -8.000 1.00 93.31 115 VAL A CA 1
ATOM 896 C C . VAL A 1 115 ? 7.699 1.279 -7.382 1.00 93.31 115 VAL A C 1
ATOM 898 O O . VAL A 1 115 ? 7.898 1.124 -6.181 1.00 93.31 115 VAL A O 1
ATOM 901 N N . ALA A 1 116 ? 8.609 1.863 -8.163 1.00 90.94 116 ALA A N 1
ATOM 902 C CA . ALA A 1 116 ? 9.906 2.337 -7.683 1.00 90.94 116 ALA A CA 1
ATOM 903 C C . ALA A 1 116 ? 9.871 3.769 -7.112 1.00 90.94 116 ALA A C 1
ATOM 905 O O . ALA A 1 116 ? 10.932 4.322 -6.808 1.00 90.94 116 ALA A O 1
ATOM 906 N N . MET A 1 117 ? 8.693 4.374 -6.943 1.00 91.81 117 MET A N 1
ATOM 907 C CA . MET A 1 117 ? 8.523 5.742 -6.444 1.00 91.81 117 MET A CA 1
ATOM 908 C C . MET A 1 117 ? 7.796 5.773 -5.093 1.00 91.81 117 MET A C 1
ATOM 910 O O . MET A 1 117 ? 6.977 4.897 -4.846 1.00 91.81 117 MET A O 1
ATOM 914 N N . PRO A 1 118 ? 8.042 6.779 -4.232 1.00 91.75 118 PRO A N 1
ATOM 915 C CA . PRO A 1 118 ? 9.122 7.763 -4.330 1.00 91.75 118 PRO A CA 1
ATOM 916 C C . PRO A 1 118 ? 10.502 7.117 -4.107 1.00 91.75 118 PRO A C 1
ATOM 918 O O . PRO A 1 118 ? 10.573 6.075 -3.450 1.00 91.75 118 PRO A O 1
ATOM 921 N N . PRO A 1 119 ? 11.607 7.686 -4.629 1.00 86.50 119 PRO A N 1
ATOM 922 C CA . PRO A 1 119 ? 12.917 7.044 -4.577 1.00 86.50 119 PRO A CA 1
ATOM 923 C C . PRO A 1 119 ? 13.430 6.882 -3.146 1.00 86.50 119 PRO A C 1
ATOM 925 O O . PRO A 1 119 ? 13.528 7.855 -2.394 1.00 86.50 119 PRO A O 1
ATOM 928 N N . ARG A 1 120 ? 13.821 5.656 -2.785 1.00 84.50 120 ARG A N 1
ATOM 929 C CA . ARG A 1 120 ? 14.320 5.334 -1.444 1.00 84.50 120 ARG A CA 1
ATOM 930 C C . ARG A 1 120 ? 15.527 6.182 -1.038 1.00 84.50 120 ARG A C 1
ATOM 932 O O . ARG A 1 120 ? 15.546 6.726 0.057 1.00 84.50 120 ARG A O 1
ATOM 939 N N . PHE A 1 121 ? 16.514 6.323 -1.923 1.00 82.19 121 PHE A N 1
ATOM 940 C CA . PHE A 1 121 ? 17.776 7.009 -1.616 1.00 82.19 121 PHE A CA 1
ATOM 941 C C . PHE A 1 121 ? 17.619 8.501 -1.274 1.00 82.19 121 PHE A C 1
ATOM 943 O O . PHE A 1 121 ? 18.524 9.081 -0.684 1.00 82.19 121 PHE A O 1
ATOM 950 N N . LEU A 1 122 ? 16.489 9.120 -1.638 1.00 82.50 122 LEU A N 1
ATOM 951 C CA . LEU A 1 122 ? 16.214 10.534 -1.364 1.00 82.50 122 LEU A CA 1
ATOM 952 C C . LEU A 1 122 ? 15.324 10.754 -0.140 1.00 82.50 122 LEU A C 1
ATOM 954 O O . LEU A 1 122 ? 15.408 11.807 0.484 1.00 82.50 122 LEU A O 1
ATOM 958 N N . PHE A 1 123 ? 14.448 9.801 0.176 1.00 83.56 123 PHE A N 1
ATOM 959 C CA . PHE A 1 123 ? 13.325 10.042 1.087 1.00 83.56 123 PHE A CA 1
ATOM 960 C C . PHE A 1 123 ? 13.040 8.890 2.064 1.00 83.56 123 PHE A C 1
ATOM 962 O O . PHE A 1 123 ? 12.056 8.955 2.796 1.00 83.56 123 PHE A O 1
ATOM 969 N N . ASP A 1 124 ? 13.864 7.838 2.061 1.00 87.31 124 ASP A N 1
ATOM 970 C CA . ASP A 1 124 ? 13.766 6.673 2.954 1.00 87.31 124 ASP A CA 1
ATOM 971 C C . ASP A 1 124 ? 12.433 5.901 2.869 1.00 87.31 124 ASP A C 1
ATOM 973 O O . ASP A 1 124 ? 12.000 5.242 3.812 1.00 87.31 124 ASP A O 1
ATOM 977 N N . TYR A 1 125 ? 11.752 5.963 1.720 1.00 91.75 125 TYR A N 1
ATOM 978 C CA . TYR A 1 125 ? 10.548 5.167 1.492 1.00 91.75 125 TYR A CA 1
ATOM 979 C C . TYR A 1 125 ? 10.877 3.687 1.284 1.00 91.75 125 TYR A C 1
ATOM 981 O O . TYR A 1 125 ? 11.833 3.332 0.593 1.00 91.75 125 TYR A O 1
ATOM 989 N N . CYS A 1 126 ? 9.999 2.834 1.800 1.00 91.25 126 CYS A N 1
ATOM 990 C CA . CYS A 1 126 ? 10.072 1.386 1.742 1.00 91.25 126 CYS A CA 1
ATOM 991 C C . CYS A 1 126 ? 8.718 0.771 1.387 1.00 91.25 126 CYS A C 1
ATOM 993 O O . CYS A 1 126 ? 7.652 1.333 1.658 1.00 91.25 126 CYS A O 1
ATOM 995 N N . HIS A 1 127 ? 8.763 -0.415 0.785 1.00 93.94 127 HIS A N 1
ATOM 996 C CA . HIS A 1 127 ? 7.568 -1.212 0.551 1.00 93.94 127 HIS A CA 1
ATOM 997 C C . HIS A 1 127 ? 7.204 -2.055 1.774 1.00 93.94 127 HIS A C 1
ATOM 999 O O . HIS A 1 127 ? 8.038 -2.435 2.598 1.00 93.94 127 HIS A O 1
ATOM 1005 N N . HIS A 1 128 ? 5.922 -2.389 1.871 1.00 93.06 128 HIS A N 1
ATOM 1006 C CA . HIS A 1 128 ? 5.407 -3.416 2.772 1.00 93.06 128 HIS A CA 1
ATOM 1007 C C . HIS A 1 128 ? 5.096 -4.703 1.990 1.00 93.06 128 HIS A C 1
ATOM 1009 O O . HIS A 1 128 ? 5.124 -4.725 0.755 1.00 93.06 128 HIS A O 1
ATOM 1015 N N . ASN A 1 129 ? 4.813 -5.791 2.699 1.00 84.88 129 ASN A N 1
ATOM 1016 C CA . ASN A 1 129 ? 4.545 -7.094 2.092 1.00 84.88 129 ASN A CA 1
ATOM 1017 C C . ASN A 1 129 ? 3.174 -7.184 1.409 1.00 84.88 129 ASN A C 1
ATOM 1019 O O . ASN A 1 129 ? 2.297 -6.366 1.690 1.00 84.88 129 ASN A O 1
ATOM 1023 N N . THR A 1 130 ? 2.946 -8.179 0.543 1.00 92.31 130 THR A N 1
ATOM 1024 C CA . THR A 1 130 ? 3.915 -9.037 -0.187 1.00 92.31 130 THR A CA 1
ATOM 1025 C C . THR A 1 130 ? 3.887 -8.666 -1.666 1.00 92.31 130 THR A C 1
ATOM 1027 O O . THR A 1 130 ? 2.811 -8.456 -2.217 1.00 92.31 130 THR A O 1
ATOM 1030 N N . GLU A 1 131 ? 5.038 -8.604 -2.334 1.00 94.19 131 GLU A N 1
ATOM 1031 C CA . GLU A 1 131 ? 5.072 -8.368 -3.780 1.00 94.19 131 GLU A CA 1
ATOM 1032 C C . GLU A 1 131 ? 4.688 -9.622 -4.580 1.00 94.19 131 GLU A C 1
ATOM 1034 O O . GLU A 1 131 ? 5.231 -10.704 -4.360 1.00 94.19 131 GLU A O 1
ATOM 1039 N N . VAL A 1 132 ? 3.786 -9.452 -5.542 1.00 94.62 132 VAL A N 1
ATOM 1040 C CA . VAL A 1 132 ? 3.454 -10.422 -6.588 1.00 94.62 132 VAL A CA 1
ATOM 1041 C C . VAL A 1 132 ? 3.835 -9.780 -7.918 1.00 94.62 132 VAL A C 1
ATOM 1043 O O . VAL A 1 132 ? 3.117 -8.924 -8.432 1.00 94.62 132 VAL A O 1
ATOM 1046 N N . TRP A 1 133 ? 4.994 -10.144 -8.450 1.00 94.19 133 TRP A N 1
ATOM 1047 C CA . TRP A 1 133 ? 5.566 -9.517 -9.633 1.00 94.19 133 TRP A CA 1
ATOM 1048 C C . TRP A 1 133 ? 5.196 -10.287 -10.899 1.00 94.19 133 TRP A C 1
ATOM 1050 O O . TRP A 1 133 ? 5.539 -11.460 -11.043 1.00 94.19 133 TRP A O 1
ATOM 1060 N N . LEU A 1 134 ? 4.498 -9.616 -11.816 1.00 93.38 134 LEU A N 1
ATOM 1061 C CA . LEU A 1 134 ? 4.212 -10.100 -13.163 1.00 93.38 134 LEU A CA 1
ATOM 1062 C C . LEU A 1 134 ? 5.439 -9.832 -14.034 1.00 93.38 134 LEU A C 1
ATOM 1064 O O . LEU A 1 134 ? 5.729 -8.686 -14.375 1.00 93.38 134 LEU A O 1
ATOM 1068 N N . MET A 1 135 ? 6.184 -10.881 -14.355 1.00 89.56 135 MET A N 1
ATOM 1069 C CA . MET A 1 135 ? 7.494 -10.780 -14.998 1.00 89.56 135 MET A CA 1
ATOM 1070 C C . MET A 1 135 ? 7.409 -10.447 -16.488 1.00 89.56 135 MET A C 1
ATOM 1072 O O . MET A 1 135 ? 8.400 -10.021 -17.069 1.00 89.56 135 MET A O 1
ATOM 1076 N N . ASN A 1 136 ? 6.263 -10.659 -17.129 1.00 84.50 136 ASN A N 1
ATOM 1077 C CA . ASN A 1 136 ? 6.075 -10.428 -18.558 1.00 84.50 136 ASN A CA 1
ATOM 1078 C C . ASN A 1 136 ? 4.579 -10.340 -18.914 1.00 84.50 136 ASN A C 1
ATOM 1080 O O . ASN A 1 136 ? 3.716 -10.362 -18.034 1.00 84.50 136 ASN A O 1
ATOM 1084 N N . ARG A 1 137 ? 4.266 -10.200 -20.210 1.00 78.19 137 ARG A N 1
ATOM 1085 C CA . ARG A 1 137 ? 2.876 -10.093 -20.699 1.00 78.19 137 ARG A CA 1
ATOM 1086 C C . ARG A 1 137 ? 2.170 -11.441 -20.767 1.00 78.19 137 ARG A C 1
ATOM 1088 O O . ARG A 1 137 ? 0.947 -11.484 -20.810 1.00 78.19 137 ARG A O 1
ATOM 1095 N N . GLU A 1 138 ? 2.937 -12.519 -20.781 1.00 82.25 138 GLU A N 1
ATOM 1096 C CA . GLU A 1 138 ? 2.460 -13.895 -20.813 1.00 82.25 138 GLU A CA 1
ATOM 1097 C C . GLU A 1 138 ? 1.887 -14.322 -19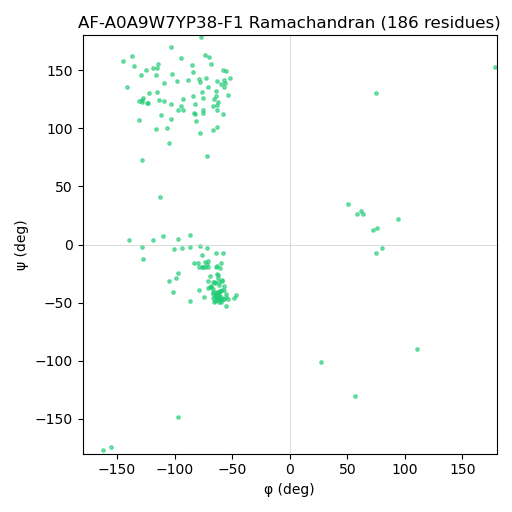.452 1.00 82.25 138 GLU A C 1
ATOM 1099 O O . GLU A 1 138 ? 1.131 -15.290 -19.378 1.00 82.25 138 GLU A O 1
ATOM 1104 N N . GLY A 1 139 ? 2.174 -13.552 -18.396 1.00 77.94 139 GLY A N 1
ATOM 1105 C CA . GLY A 1 139 ? 1.611 -13.737 -17.064 1.00 77.94 139 GLY A CA 1
ATOM 1106 C C . GLY A 1 139 ? 2.480 -14.587 -16.146 1.00 77.94 139 GLY A C 1
ATOM 1107 O O . GLY A 1 139 ? 1.960 -15.123 -15.170 1.00 77.94 139 GLY A O 1
ATOM 1108 N N . ASP A 1 140 ? 3.782 -14.707 -16.417 1.00 89.44 140 ASP A N 1
ATOM 1109 C CA . ASP A 1 140 ? 4.695 -15.384 -15.498 1.00 89.44 140 ASP A CA 1
ATOM 1110 C C . ASP A 1 140 ? 4.782 -14.610 -14.173 1.00 89.44 140 ASP A C 1
ATOM 1112 O O . ASP A 1 140 ? 4.971 -13.391 -14.157 1.00 89.44 140 ASP A O 1
ATOM 1116 N N . ILE A 1 141 ? 4.657 -15.318 -13.046 1.00 92.94 141 ILE A N 1
ATOM 1117 C CA . ILE A 1 141 ? 4.561 -14.712 -11.709 1.00 92.94 141 ILE A CA 1
ATOM 1118 C C . ILE A 1 141 ? 5.768 -15.085 -10.851 1.00 92.94 141 ILE A C 1
ATOM 1120 O O . ILE A 1 141 ? 6.084 -16.263 -10.680 1.00 92.94 141 ILE A O 1
ATOM 1124 N N . TYR A 1 142 ? 6.376 -14.081 -10.223 1.00 93.56 142 TYR A N 1
ATOM 1125 C CA . TYR A 1 142 ? 7.319 -14.247 -9.121 1.00 93.56 142 TYR A CA 1
ATOM 1126 C C . TYR A 1 142 ? 6.729 -13.664 -7.835 1.00 93.56 142 TYR A C 1
ATOM 1128 O O . TYR A 1 142 ? 6.358 -12.493 -7.778 1.00 93.56 142 TYR A O 1
ATOM 1136 N N . VAL A 1 143 ? 6.648 -14.473 -6.779 1.00 93.31 143 VAL A N 1
ATOM 1137 C CA . VAL A 1 143 ? 6.223 -13.996 -5.456 1.00 93.31 143 VAL A CA 1
ATOM 1138 C C . VAL A 1 143 ? 7.464 -13.612 -4.663 1.00 93.31 143 VAL A C 1
ATOM 1140 O O . VAL A 1 143 ? 8.303 -14.462 -4.358 1.00 93.31 143 VAL A O 1
ATOM 1143 N N . GLY A 1 144 ? 7.567 -12.324 -4.339 1.00 86.19 144 GLY A N 1
ATOM 1144 C CA . GLY A 1 144 ? 8.692 -11.749 -3.617 1.00 86.19 144 GLY A CA 1
ATOM 1145 C C . GLY A 1 144 ? 8.910 -12.431 -2.273 1.00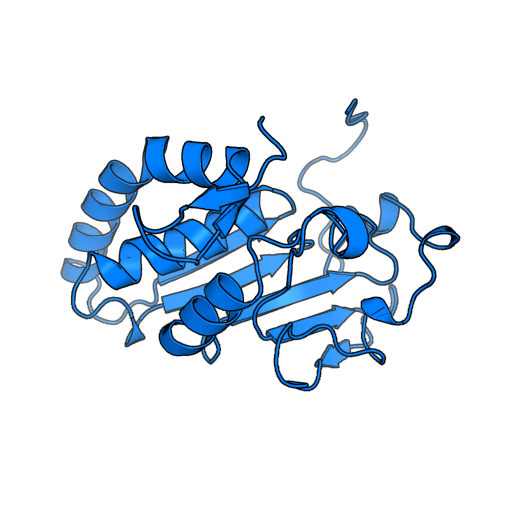 86.19 144 GLY A C 1
ATOM 1146 O O . GLY A 1 144 ? 7.969 -12.669 -1.508 1.00 86.19 144 GLY A O 1
ATOM 1147 N N . ARG A 1 145 ? 10.172 -12.733 -1.966 1.00 80.06 145 ARG A N 1
ATOM 1148 C CA . ARG A 1 145 ? 10.550 -13.243 -0.650 1.00 80.06 145 ARG A CA 1
ATOM 1149 C C . ARG A 1 145 ? 10.599 -12.091 0.342 1.00 80.06 145 ARG A C 1
ATOM 1151 O O . ARG A 1 145 ? 11.072 -10.999 0.038 1.00 80.06 145 ARG A O 1
ATOM 1158 N N . ASN A 1 1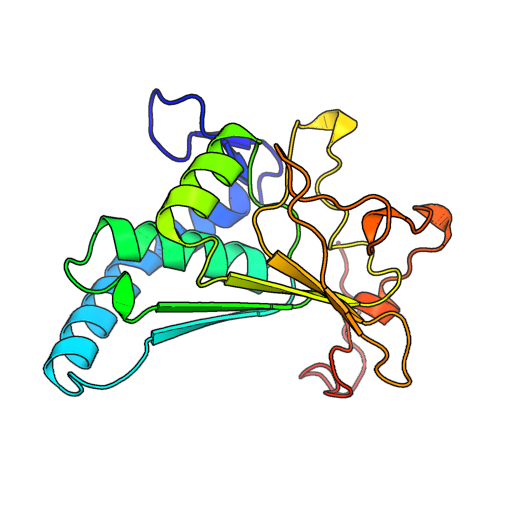46 ? 10.106 -12.354 1.548 1.00 66.75 146 ASN A N 1
ATOM 1159 C CA . ASN A 1 146 ? 10.108 -11.403 2.651 1.00 66.75 146 ASN A CA 1
ATOM 1160 C C . ASN A 1 146 ? 11.543 -11.215 3.181 1.00 66.75 146 ASN A C 1
ATOM 1162 O O . ASN A 1 146 ? 11.925 -11.794 4.198 1.00 66.75 146 ASN A O 1
ATOM 1166 N N . ASN A 1 147 ? 12.356 -10.458 2.444 1.00 57.72 147 ASN A N 1
ATOM 1167 C CA . ASN A 1 147 ? 13.706 -10.082 2.837 1.00 57.72 147 ASN A CA 1
ATOM 1168 C C . ASN A 1 147 ? 13.583 -8.875 3.777 1.00 57.72 147 ASN A C 1
ATOM 1170 O O . ASN A 1 147 ? 13.104 -7.808 3.394 1.00 57.72 147 ASN A O 1
ATOM 1174 N N . THR A 1 148 ? 13.918 -9.093 5.046 1.00 57.75 148 THR A N 1
ATOM 1175 C CA . THR A 1 148 ? 13.585 -8.214 6.174 1.00 57.75 148 THR A CA 1
ATOM 1176 C C . THR A 1 148 ? 13.965 -6.746 5.970 1.00 57.75 148 THR A C 1
ATOM 1178 O O . THR A 1 148 ? 15.019 -6.433 5.420 1.00 57.75 148 THR A O 1
ATOM 1181 N N . GLY A 1 149 ? 13.101 -5.864 6.482 1.00 68.12 149 GLY A N 1
ATOM 1182 C CA . GLY A 1 149 ? 13.213 -4.406 6.445 1.00 68.12 149 GLY 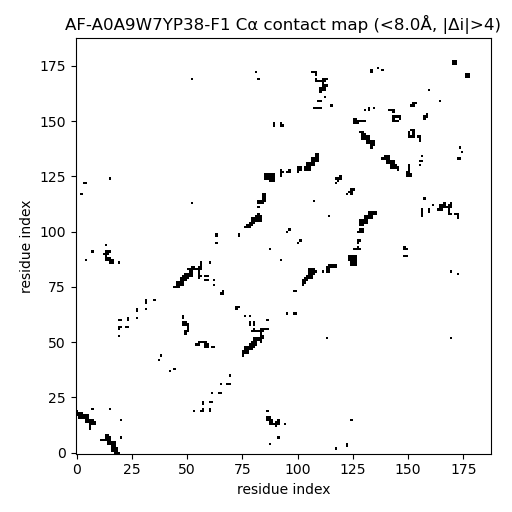A CA 1
ATOM 1183 C C . GLY A 1 149 ? 12.161 -3.810 5.515 1.00 68.12 149 GLY A C 1
ATOM 1184 O O . GLY A 1 149 ? 11.026 -3.555 5.919 1.00 68.12 149 GLY A O 1
ATOM 1185 N N . CYS A 1 150 ? 12.514 -3.664 4.238 1.00 77.94 150 CYS A N 1
ATOM 1186 C CA . CYS A 1 150 ? 11.732 -2.884 3.273 1.00 77.94 150 CYS A CA 1
ATOM 1187 C C . CYS A 1 150 ? 11.022 -3.687 2.181 1.00 77.94 150 CYS A C 1
ATOM 1189 O O . CYS A 1 150 ? 10.451 -3.079 1.281 1.00 77.94 150 CYS A O 1
ATOM 1191 N N . ASN A 1 151 ? 11.036 -5.023 2.260 1.00 76.19 151 ASN A N 1
ATOM 1192 C CA . ASN A 1 151 ? 10.279 -5.914 1.367 1.00 76.19 151 ASN A CA 1
ATOM 1193 C C . ASN A 1 151 ? 10.484 -5.601 -0.128 1.00 76.19 151 ASN A C 1
ATOM 1195 O O . ASN A 1 151 ? 9.560 -5.713 -0.933 1.00 76.19 151 ASN A O 1
ATOM 1199 N N . GLU A 1 152 ? 11.699 -5.174 -0.474 1.00 82.44 152 GLU A N 1
ATOM 1200 C CA . GLU A 1 152 ? 12.157 -4.964 -1.843 1.00 82.44 152 GLU A CA 1
ATOM 1201 C C . GLU A 1 152 ? 13.080 -6.129 -2.181 1.00 82.44 152 GLU A C 1
ATOM 1203 O O . GLU A 1 152 ? 14.281 -6.083 -1.918 1.00 82.44 152 GLU A O 1
ATOM 1208 N N . ASP A 1 153 ? 12.499 -7.225 -2.666 1.00 87.19 153 ASP A N 1
ATOM 1209 C CA . ASP A 1 153 ? 13.276 -8.401 -3.049 1.00 87.19 153 ASP A CA 1
ATOM 1210 C C . ASP A 1 153 ? 14.140 -8.034 -4.272 1.00 87.19 153 ASP A C 1
ATOM 1212 O O . ASP A 1 153 ? 13.566 -7.685 -5.313 1.00 87.19 153 ASP A O 1
ATOM 1216 N N . PRO A 1 154 ? 15.488 -8.104 -4.189 1.00 87.12 154 PRO A N 1
ATOM 1217 C CA . PRO A 1 154 ? 16.391 -7.791 -5.301 1.00 87.12 154 PRO A CA 1
ATOM 1218 C C . PRO A 1 154 ? 16.237 -8.746 -6.490 1.00 87.12 154 PRO A C 1
ATOM 1220 O O . PRO A 1 154 ? 16.840 -8.512 -7.531 1.00 87.12 154 PRO A O 1
ATOM 1223 N N . HIS A 1 155 ? 15.447 -9.815 -6.349 1.00 87.88 155 HIS A N 1
ATOM 1224 C CA . HIS A 1 155 ? 15.075 -10.731 -7.426 1.00 87.88 155 HIS A CA 1
ATOM 1225 C C . HIS A 1 155 ? 13.668 -10.475 -8.001 1.00 87.88 155 HIS A C 1
ATOM 1227 O O . HIS A 1 155 ? 13.285 -11.151 -8.951 1.00 87.88 155 HIS A O 1
ATOM 1233 N N . ALA A 1 156 ? 12.899 -9.532 -7.440 1.00 90.62 156 ALA A N 1
ATOM 1234 C CA . ALA A 1 156 ? 11.572 -9.131 -7.924 1.00 90.62 156 ALA A CA 1
ATOM 1235 C C . ALA A 1 156 ? 11.648 -7.871 -8.813 1.00 90.62 156 ALA A C 1
ATOM 1237 O O . ALA A 1 156 ? 12.668 -7.637 -9.462 1.00 90.62 156 ALA A O 1
ATOM 1238 N N . SER A 1 157 ? 10.615 -7.012 -8.828 1.00 90.56 157 SER A N 1
ATOM 1239 C CA . SER A 1 157 ? 10.596 -5.809 -9.682 1.00 90.56 157 SER A CA 1
ATOM 1240 C C . SER A 1 157 ? 11.730 -4.826 -9.387 1.00 90.56 157 SER A C 1
ATOM 1242 O O . SER A 1 157 ? 12.069 -4.008 -10.242 1.00 90.56 157 SER A O 1
ATOM 1244 N N . SER A 1 158 ? 12.345 -4.896 -8.201 1.00 88.75 158 SER A N 1
ATOM 1245 C CA . SER A 1 158 ? 13.520 -4.090 -7.852 1.00 88.75 158 SER A CA 1
ATOM 1246 C C . SER A 1 158 ? 14.800 -4.511 -8.592 1.00 88.75 158 SER A C 1
ATOM 1248 O O . SER A 1 158 ? 15.746 -3.730 -8.638 1.00 88.75 158 SER A O 1
ATOM 1250 N N . SER A 1 159 ? 14.810 -5.690 -9.229 1.00 89.81 159 SER A N 1
ATOM 1251 C CA . SER A 1 159 ? 15.914 -6.170 -10.075 1.00 89.81 159 SER A CA 1
ATOM 1252 C C . SER A 1 159 ? 16.044 -5.411 -11.400 1.00 89.81 159 SER A C 1
ATOM 1254 O O . SER A 1 159 ? 17.097 -5.453 -12.034 1.00 89.81 159 SER A O 1
ATOM 1256 N N . VAL A 1 160 ? 14.979 -4.726 -11.826 1.00 89.88 160 VAL A N 1
ATOM 1257 C CA . VAL A 1 160 ? 14.920 -4.032 -13.115 1.00 89.88 160 VAL A CA 1
ATOM 1258 C C . VAL A 1 160 ? 15.556 -2.649 -13.005 1.00 89.88 160 VAL A C 1
ATOM 1260 O O . VAL A 1 160 ? 15.157 -1.849 -12.145 1.00 89.88 160 VAL A O 1
ATOM 1263 N N . ASP A 1 161 ? 16.500 -2.352 -13.903 1.00 86.38 161 ASP A N 1
ATOM 1264 C CA . ASP A 1 161 ? 17.152 -1.044 -13.987 1.00 86.38 161 ASP A CA 1
ATOM 1265 C C . ASP A 1 161 ? 16.106 0.060 -14.184 1.00 86.38 161 ASP A C 1
ATOM 1267 O O . ASP A 1 161 ? 15.108 -0.109 -14.885 1.00 86.38 161 ASP A O 1
ATOM 1271 N N . PHE A 1 162 ? 16.320 1.204 -13.541 1.00 81.12 162 PHE A N 1
ATOM 1272 C CA . PHE A 1 162 ? 15.446 2.360 -13.665 1.00 81.12 162 PHE A CA 1
ATOM 1273 C C . PHE A 1 162 ? 15.294 2.834 -15.118 1.00 81.12 162 PHE A C 1
ATOM 1275 O O . PHE A 1 162 ? 14.198 3.242 -15.500 1.00 81.12 162 PHE A O 1
ATOM 1282 N N . TYR A 1 163 ? 16.351 2.753 -15.933 1.00 83.94 163 TYR A N 1
ATOM 1283 C CA . TYR A 1 163 ? 16.319 3.204 -17.328 1.00 83.94 163 TYR A CA 1
ATOM 1284 C C . TYR A 1 163 ? 15.525 2.279 -18.259 1.00 83.94 163 TYR A C 1
ATOM 1286 O O . TYR A 1 163 ? 15.059 2.734 -19.302 1.00 83.94 163 TYR A O 1
ATOM 1294 N N . ASP A 1 164 ? 15.295 1.028 -17.857 1.00 88.19 164 ASP A N 1
ATOM 1295 C CA . ASP A 1 164 ? 14.475 0.067 -18.606 1.00 88.19 164 ASP A CA 1
ATOM 1296 C C . ASP A 1 164 ? 12.977 0.184 -18.269 1.00 88.19 164 ASP A C 1
ATOM 1298 O O . ASP A 1 164 ? 12.129 -0.517 -18.837 1.00 88.19 164 ASP A O 1
ATOM 1302 N N . ARG A 1 165 ? 12.619 1.079 -17.338 1.00 90.69 165 ARG A N 1
ATOM 1303 C CA . ARG A 1 165 ? 11.240 1.264 -16.883 1.00 90.69 165 ARG A CA 1
ATOM 1304 C C . ARG A 1 165 ? 10.417 2.085 -17.856 1.00 90.69 165 ARG A C 1
ATOM 1306 O O . ARG A 1 165 ? 10.861 3.076 -18.426 1.00 90.69 165 ARG A O 1
ATOM 1313 N N . SER A 1 166 ? 9.154 1.697 -18.003 1.00 89.88 166 SER A N 1
ATOM 1314 C CA . SER A 1 166 ? 8.214 2.380 -18.888 1.00 89.88 166 SER A CA 1
ATOM 1315 C C . SER A 1 166 ? 6.833 2.454 -18.270 1.00 89.88 166 SER A C 1
ATOM 1317 O O . SER A 1 166 ? 6.293 1.459 -17.788 1.00 89.88 166 SER A O 1
ATOM 1319 N N . ILE A 1 167 ? 6.217 3.633 -18.372 1.00 89.50 167 ILE A N 1
ATOM 1320 C CA . ILE A 1 167 ? 4.849 3.877 -17.904 1.00 89.50 167 ILE A CA 1
ATOM 1321 C C . ILE A 1 167 ? 3.814 2.977 -18.595 1.00 89.50 167 ILE A C 1
ATOM 1323 O O . ILE A 1 167 ? 2.699 2.840 -18.110 1.00 89.50 167 ILE A O 1
ATOM 1327 N N . GLN A 1 168 ? 4.157 2.331 -19.715 1.00 87.81 168 GLN A N 1
ATOM 1328 C CA . GLN 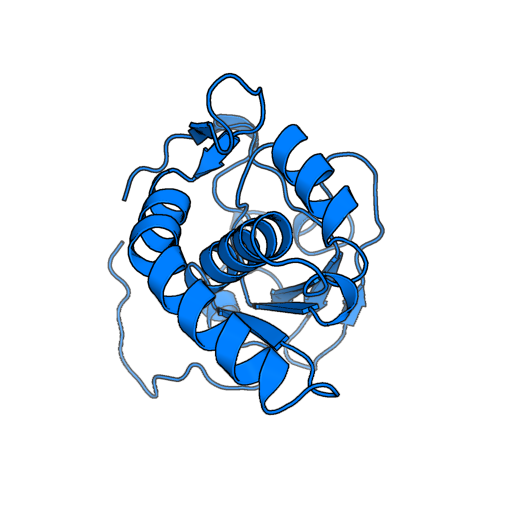A 1 168 ? 3.255 1.368 -20.350 1.00 87.81 168 GLN A CA 1
ATOM 1329 C C . GLN A 1 168 ? 3.002 0.143 -19.463 1.00 87.81 168 GLN A C 1
ATOM 1331 O O . GLN A 1 168 ? 1.890 -0.374 -19.461 1.00 87.81 168 GLN A O 1
ATOM 1336 N N . TRP A 1 169 ? 3.986 -0.278 -18.662 1.00 87.62 169 TRP A N 1
ATOM 1337 C CA . TRP A 1 169 ? 3.829 -1.383 -17.707 1.00 87.62 169 TRP A CA 1
ATOM 1338 C C . TRP A 1 169 ? 2.964 -1.010 -16.507 1.00 87.62 169 TRP A C 1
ATOM 1340 O O . TRP A 1 169 ? 2.427 -1.881 -15.839 1.00 87.62 169 TRP A O 1
ATOM 1350 N N . HIS A 1 170 ? 2.758 0.286 -16.275 1.00 91.44 170 HIS A N 1
ATOM 1351 C CA . HIS A 1 170 ? 1.868 0.770 -15.231 1.00 91.44 170 HIS A CA 1
ATOM 1352 C C . HIS A 1 170 ? 0.379 0.657 -15.593 1.00 91.44 170 HIS A C 1
ATOM 1354 O O . HIS A 1 170 ? -0.477 0.940 -14.761 1.00 91.44 170 HIS A O 1
ATOM 1360 N N . LYS A 1 171 ? 0.034 0.323 -16.841 1.00 85.12 171 LYS A N 1
ATOM 1361 C CA . LYS A 1 171 ? -1.355 0.369 -17.324 1.00 85.12 171 LYS A CA 1
ATOM 1362 C C . LYS A 1 171 ? -2.072 -0.973 -17.287 1.00 85.12 171 LYS A C 1
ATOM 1364 O O . LYS A 1 171 ? -3.293 -0.984 -17.249 1.00 85.12 171 LYS A O 1
ATOM 1369 N N . ASP A 1 172 ? -1.329 -2.072 -17.328 1.00 80.81 172 ASP A N 1
ATOM 1370 C CA . ASP A 1 172 ? -1.883 -3.413 -17.494 1.00 80.81 172 ASP A CA 1
ATOM 1371 C C . ASP A 1 172 ? -1.355 -4.338 -16.397 1.00 80.81 172 ASP A C 1
ATOM 1373 O O . ASP A 1 172 ? -0.141 -4.492 -16.210 1.00 80.81 172 ASP A O 1
ATOM 1377 N N . TYR A 1 173 ? -2.297 -4.942 -15.677 1.00 84.06 173 TYR A N 1
ATOM 1378 C CA . TYR A 1 173 ? -2.050 -5.992 -14.703 1.00 84.06 173 TYR A CA 1
ATOM 1379 C C . TYR A 1 173 ? -3.023 -7.129 -14.993 1.00 84.06 173 TYR A C 1
ATOM 1381 O O . TYR A 1 173 ? -4.238 -6.935 -14.966 1.00 84.06 173 TYR A O 1
ATOM 1389 N N . LEU A 1 174 ? -2.482 -8.329 -15.220 1.00 79.19 174 LEU A N 1
ATOM 1390 C CA . LEU A 1 174 ? -3.247 -9.555 -15.488 1.00 79.19 174 LEU A CA 1
ATOM 1391 C C . LEU A 1 174 ? -4.082 -9.521 -16.784 1.00 79.19 174 LEU A C 1
ATOM 1393 O O . LEU A 1 174 ? -5.092 -10.216 -16.878 1.00 79.19 174 LEU A O 1
ATOM 1397 N N . GLY A 1 175 ? -3.678 -8.728 -17.783 1.00 68.44 175 GLY A N 1
ATOM 1398 C CA . GLY A 1 175 ? -4.383 -8.629 -19.065 1.00 68.44 175 GLY A CA 1
ATOM 1399 C C . GLY A 1 175 ? -5.714 -7.882 -18.966 1.00 68.44 175 GLY A C 1
ATOM 1400 O O . GLY A 1 175 ? -6.525 -7.937 -19.893 1.00 68.44 175 GLY A O 1
ATOM 1401 N N . LEU A 1 176 ? -5.957 -7.203 -17.841 1.00 65.19 176 LEU A N 1
ATOM 1402 C CA . LEU A 1 176 ? -7.062 -6.274 -17.699 1.00 65.19 176 LEU A CA 1
ATOM 1403 C C . LEU A 1 176 ? -6.600 -4.936 -18.282 1.00 65.19 176 LEU A C 1
ATOM 1405 O O . LEU A 1 176 ? -5.688 -4.318 -17.721 1.00 65.19 176 LEU A O 1
ATOM 1409 N N . PRO A 1 177 ? -7.194 -4.473 -19.400 1.00 54.81 177 PRO A N 1
ATOM 1410 C CA . PRO A 1 177 ? -6.866 -3.160 -19.923 1.00 54.81 177 PRO A CA 1
ATOM 1411 C C . PRO A 1 177 ? -7.162 -2.110 -18.844 1.00 54.81 177 PRO A C 1
ATOM 1413 O O . PRO A 1 177 ? -8.077 -2.307 -18.032 1.00 54.81 177 PRO A O 1
ATOM 1416 N N . PRO A 1 178 ? -6.425 -0.988 -18.821 1.00 53.66 178 PRO A N 1
ATOM 1417 C CA . PRO A 1 178 ? -6.793 0.107 -17.943 1.00 53.66 178 PRO A CA 1
ATOM 1418 C C . PRO A 1 178 ? -8.244 0.512 -18.246 1.00 53.66 178 PRO A C 1
ATOM 1420 O O . PRO A 1 178 ? -8.720 0.376 -19.376 1.00 53.66 178 PRO A O 1
ATOM 1423 N N . LEU A 1 179 ? -8.960 0.993 -17.225 1.00 53.25 179 LEU A N 1
ATOM 1424 C CA . LEU A 1 179 ? -10.374 1.387 -17.332 1.00 53.25 179 LEU A CA 1
ATOM 1425 C C . LEU A 1 179 ? -10.628 2.476 -18.399 1.00 53.25 179 LEU A C 1
ATOM 1427 O O . LEU A 1 179 ? -11.784 2.772 -18.696 1.00 53.25 179 LEU A O 1
ATOM 1431 N N . ASP A 1 180 ? -9.580 3.053 -18.995 1.00 46.50 180 ASP A N 1
ATOM 1432 C CA . ASP A 1 180 ? -9.644 3.964 -20.127 1.00 46.50 180 ASP A CA 1
ATOM 1433 C C . ASP A 1 180 ? -9.168 3.310 -21.439 1.00 46.50 180 ASP A C 1
ATOM 1435 O O . ASP A 1 180 ? -7.992 3.254 -21.807 1.00 46.50 180 ASP A O 1
ATOM 1439 N N . HIS A 1 181 ? -10.131 2.897 -22.257 1.00 39.47 181 HIS A N 1
ATOM 1440 C CA . HIS A 1 181 ? -9.890 2.858 -23.691 1.00 39.47 181 HIS A CA 1
ATOM 1441 C C . HIS A 1 181 ? -9.500 4.277 -24.156 1.00 39.47 181 HIS A C 1
ATOM 1443 O O . HIS A 1 181 ? -10.336 5.172 -24.176 1.00 39.47 181 HIS A O 1
ATOM 1449 N N . ALA A 1 182 ? -8.245 4.445 -24.580 1.00 37.91 182 ALA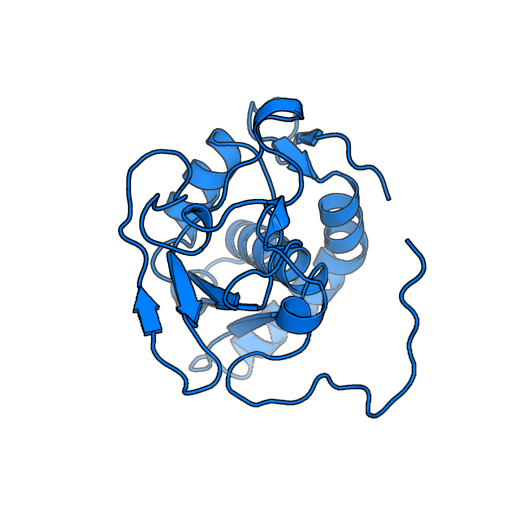 A N 1
ATOM 1450 C CA . ALA A 1 182 ? -7.720 5.573 -25.354 1.00 37.91 182 ALA A CA 1
ATOM 1451 C C . ALA A 1 182 ? -7.472 6.928 -24.634 1.00 37.91 182 ALA A C 1
ATOM 1453 O O . ALA A 1 182 ? -8.352 7.580 -24.085 1.00 37.91 182 ALA A O 1
ATOM 1454 N N . THR A 1 183 ? -6.260 7.459 -24.853 1.00 37.62 183 THR A N 1
ATOM 1455 C CA . THR A 1 183 ? -5.912 8.901 -24.904 1.00 37.62 183 THR A CA 1
ATOM 1456 C C . THR A 1 183 ? -5.794 9.754 -23.631 1.00 37.62 183 THR A C 1
ATOM 1458 O O . THR A 1 183 ? -5.620 10.964 -23.764 1.00 37.62 183 THR A O 1
ATOM 1461 N N . ALA A 1 184 ? -5.726 9.207 -22.416 1.00 34.06 184 ALA A N 1
ATOM 1462 C CA . ALA A 1 184 ? -5.280 10.023 -21.280 1.00 34.06 184 ALA A CA 1
ATOM 1463 C C . ALA A 1 184 ? -3.744 10.186 -21.288 1.00 34.06 184 ALA A C 1
ATOM 1465 O O . ALA A 1 184 ? -2.988 9.337 -20.806 1.00 34.06 184 ALA A O 1
ATOM 1466 N N . MET A 1 185 ? -3.257 11.296 -21.857 1.00 32.72 185 MET A N 1
ATOM 1467 C CA . MET A 1 185 ? -1.943 11.826 -21.492 1.00 32.72 185 MET A CA 1
ATOM 1468 C C . MET A 1 185 ? -2.004 12.221 -20.015 1.00 32.72 185 MET A C 1
ATOM 1470 O O . MET A 1 185 ? -2.552 13.264 -19.670 1.00 32.72 185 MET A O 1
ATOM 1474 N N . PHE A 1 186 ? -1.457 11.383 -19.137 1.00 34.81 186 PHE A N 1
ATOM 1475 C CA . PHE A 1 186 ? -1.142 11.797 -17.776 1.00 34.81 186 PHE A CA 1
ATOM 1476 C C . PHE A 1 186 ? -0.018 12.838 -17.856 1.00 34.81 186 PHE A C 1
ATOM 1478 O O . PHE A 1 186 ? 1.148 12.488 -18.039 1.00 34.81 186 PHE A O 1
ATOM 1485 N N . SER A 1 187 ? -0.374 14.122 -17.789 1.00 27.00 187 SER A N 1
ATOM 1486 C CA . SER A 1 187 ? 0.574 15.183 -17.456 1.00 27.00 187 SER A CA 1
ATOM 1487 C C . SER A 1 187 ? 0.842 15.114 -15.954 1.00 27.00 187 SER A C 1
ATOM 1489 O O . SER A 1 187 ? -0.088 15.294 -15.161 1.00 27.00 187 SER A O 1
ATOM 1491 N N . TRP A 1 188 ? 2.085 14.818 -15.585 1.00 45.66 188 TRP A N 1
ATOM 1492 C CA . TRP A 1 188 ? 2.605 15.053 -14.239 1.00 45.66 188 TRP A CA 1
ATOM 1493 C C . TRP A 1 188 ? 2.834 16.546 -14.014 1.00 45.66 188 TRP A C 1
ATOM 1495 O O . TRP A 1 188 ? 3.237 17.220 -14.992 1.00 45.66 188 TRP A O 1
#

Nearest PDB structures (foldseek):
  1tgl-assembly1_A  TM=9.132E-01  e=6.590E-14  Rhizomucor miehei
  6qpp-assembly1_A  TM=9.211E-01  e=1.549E-13  Rhizomucor miehei
  1lgy-assembly3_C  TM=9.279E-01  e=2.523E-13  Rhizopus niveus
  3tgl-assembly1_A  TM=9.182E-01  e=3.423E-13  Rhizomucor miehei
  6qpr-assembly1_A  TM=9.223E-01  e=1.890E-12  Rhizomucor miehei

Mean predicted aligned error: 5.93 Å

pLDDT: mean 87.93, std 14.65, range [27.0, 98.31]

Sequence (188 aa):
MSVFPQPYIPGASTHVHGGFLDAVRGVIDLVQHHVEHLMSDYPDYMVIFTGHSKGGAEAALGALDLVRRVDGLRDRVRVWTFGQPRVGNEQFAALYNQQLGARTYRVTSYADPVVAMPPRFLFDYCHHNTEVWLMNREGDIYVGRNNTGCNEDPHASSSVDFYDRSIQWHKDYLGLPPLDHATAMFSW

Radius of gyration: 16.31 Å; Cα contacts (8 Å, |Δi|>4): 357; chains: 1; bounding box: 43×32×43 Å

Secondary structure (DSSP, 8-state):
---SEEESSTTSS-EEEHHHHHHHHTTHHHHHHHHHHHHHH-TT--EEEEEETHHHHHHHHHHHHHHHHSTT-GGGEEEEEESPPP-EEHHHHHHHHHHHGGGEEEEEETT-TGGG-S-HHHH-EEPPS-EEEE-STT--EEE----TTT---TTTGGGS-GGG--GGGGS-BTTB--S--S------

Foldseek 3Di:
DAQAWDAPDPPDPWTWGPVLSVVLVVCLVVVLVVVVVCCVVPVPAADEQEDAQSSLLNSLSSLLVSLVVDPPNQVRYAYEYELYAFTIALVNLVSSCVRCQVRYEYEYEAQALSNCPPPCVVHRTAAHDWYWYQNDPVRDTDIQDCPPGRNQRCPGNVVDDNVPHDNVRSQDDPNDGHPDDDDPPPDD

Solvent-accessible surface area (backbone atoms only — not comparable to full-atom values): 10159 Å² total; per-residue (Å²): 123,51,82,55,72,34,60,71,45,86,95,48,87,27,26,23,33,34,37,45,52,53,58,33,66,74,46,45,68,63,52,46,57,52,49,55,52,48,47,68,79,40,73,87,56,72,50,75,33,57,27,54,33,72,43,11,33,29,25,53,52,43,50,56,53,44,45,75,73,38,86,81,41,61,86,35,45,39,37,48,24,34,33,36,30,39,46,19,20,45,57,31,17,47,55,46,34,74,76,41,22,97,38,26,40,37,35,38,29,46,38,28,50,51,46,62,25,62,52,37,96,83,70,51,36,20,34,49,46,31,41,37,26,27,68,49,94,90,60,49,76,48,72,42,56,87,48,85,69,32,38,68,26,69,85,37,59,68,54,52,59,75,88,73,36,37,73,73,36,60,47,45,64,94,86,43,72,48,96,64,85,76,86,81,79,81,79,128